Protein AF-A0AAF0L5S8-F1 (afdb_monomer)

Mean predicted aligned error: 4.43 Å

Radius of gyration: 15.48 Å; Cα contacts (8 Å, |Δi|>4): 388; chains: 1; bounding box: 38×41×36 Å

Foldseek 3Di:
DDQAAEEEEQAEQAAPLQSLLLLLLLQVLQQVVDPAWTEAEAEQAPPQNQQAHQVGPDIPGYDDSYYYYRNGHPLPPPFLVQLVDVLYAGEYRFAQAPVRLVSVVVSLVVSCVPNNPCSLLRAAYEHEHADPRHDPPVVQVVSCVVRPVLRYAYQDHDVLSNDGGYRNVVRGDPSNVVSSVSVSCSSVVSNVVSSVD

Secondary structure (DSSP, 8-state):
-PPPPEEEEEEESSTTS-HHHHHHHHHHHHHHH-SS-EEEEEE-SSS-HHHH-TT-S--S-EEEEEEEEE--S-IIIIIHHHTTSTT-EEEEEEESSHHHHHHHHHHHHHHHHHH-THHHHTEEEEEE-TTS----HHHHHHHHHHS-GGGEEEE---HHHHSSSS--GGG--HHHHHHHHHHHHHHHHHHHHHTT-

pLDDT: mean 89.4, std 8.2, range [46.66, 97.62]

Structure (mmCIF, N/CA/C/O backbone):
data_AF-A0AAF0L5S8-F1
#
_entry.id   AF-A0AAF0L5S8-F1
#
loop_
_atom_site.group_PDB
_atom_site.id
_atom_site.type_symbol
_atom_site.label_atom_id
_atom_site.label_alt_id
_atom_site.label_comp_id
_atom_site.label_asym_id
_atom_site.label_entity_id
_atom_site.label_seq_id
_atom_site.pdbx_PDB_ins_code
_atom_site.Cartn_x
_atom_site.Cartn_y
_atom_site.Cartn_z
_atom_site.occupancy
_atom_site.B_iso_or_equiv
_atom_site.auth_seq_id
_atom_site.auth_comp_id
_atom_site.auth_asym_id
_atom_site.auth_atom_id
_atom_site.pdbx_PDB_model_num
ATOM 1 N N . MET A 1 1 ? -18.507 -5.738 22.988 1.00 46.66 1 MET A N 1
ATOM 2 C CA . MET A 1 1 ? -17.992 -4.486 22.392 1.00 46.66 1 MET A CA 1
ATOM 3 C C . MET A 1 1 ? -17.933 -4.708 20.892 1.00 46.66 1 MET A C 1
ATOM 5 O O . MET A 1 1 ? -17.349 -5.704 20.491 1.00 46.66 1 MET A O 1
ATOM 9 N N . SER A 1 2 ? -18.605 -3.881 20.090 1.00 56.56 2 SER A N 1
ATOM 10 C CA . SER A 1 2 ? -18.536 -3.994 18.626 1.00 56.56 2 SER A CA 1
ATOM 11 C C . SER A 1 2 ? -17.149 -3.543 18.180 1.00 56.56 2 SER A C 1
ATOM 13 O O . SER A 1 2 ? -16.751 -2.428 18.504 1.00 56.56 2 SER A O 1
ATOM 15 N N . VAL A 1 3 ? -16.402 -4.406 17.495 1.00 70.19 3 VAL A N 1
ATOM 16 C CA . VAL A 1 3 ? -15.124 -4.022 16.883 1.00 70.19 3 VAL A CA 1
ATOM 17 C C . VAL A 1 3 ? -15.448 -3.108 15.705 1.00 70.19 3 VAL A C 1
ATOM 19 O O . VAL A 1 3 ? -16.243 -3.488 14.848 1.00 70.19 3 VAL A O 1
ATOM 22 N N . THR A 1 4 ? -14.883 -1.902 15.673 1.00 80.69 4 THR A N 1
ATOM 23 C CA . THR A 1 4 ? -15.018 -1.006 14.517 1.00 80.69 4 THR A CA 1
ATOM 24 C C . THR A 1 4 ? -14.277 -1.631 13.334 1.00 80.69 4 THR A C 1
ATOM 26 O O . THR A 1 4 ? -13.072 -1.870 13.456 1.00 80.69 4 THR A O 1
ATOM 29 N N . PRO A 1 5 ? -14.950 -1.918 12.205 1.00 91.19 5 PRO A N 1
ATOM 30 C CA . PRO A 1 5 ? -14.273 -2.422 11.019 1.00 91.19 5 PRO A CA 1
ATOM 31 C C . PRO A 1 5 ? -13.248 -1.406 10.510 1.00 91.19 5 PRO A C 1
ATOM 33 O O . PRO A 1 5 ? -13.527 -0.208 10.475 1.00 91.19 5 PRO A O 1
ATOM 36 N N . VAL A 1 6 ? -12.075 -1.887 10.103 1.00 95.44 6 VAL A N 1
ATOM 37 C CA . VAL A 1 6 ? -10.995 -1.059 9.554 1.00 95.44 6 VAL A CA 1
ATOM 38 C C . VAL A 1 6 ? -10.825 -1.375 8.077 1.00 95.44 6 VAL A C 1
ATOM 40 O O . VAL A 1 6 ? -10.570 -2.524 7.705 1.00 95.44 6 VAL A O 1
ATOM 43 N N . ARG A 1 7 ? -10.908 -0.350 7.227 1.00 96.25 7 ARG A N 1
ATOM 44 C CA . ARG A 1 7 ? -10.529 -0.463 5.817 1.00 96.25 7 ARG A CA 1
ATOM 45 C C . ARG A 1 7 ? -9.112 0.053 5.630 1.00 96.25 7 ARG A C 1
ATOM 47 O O . ARG A 1 7 ? -8.752 1.121 6.122 1.00 96.25 7 ARG A O 1
ATOM 54 N N . ILE A 1 8 ? -8.321 -0.692 4.872 1.00 97.62 8 ILE A N 1
ATOM 55 C CA . ILE A 1 8 ? -7.005 -0.277 4.406 1.00 97.62 8 ILE A CA 1
ATOM 56 C C . ILE A 1 8 ? -7.087 -0.119 2.895 1.00 97.62 8 ILE A C 1
ATOM 58 O O . ILE A 1 8 ? -7.205 -1.097 2.157 1.00 97.62 8 ILE A O 1
ATOM 62 N N . VAL A 1 9 ? -7.057 1.128 2.438 1.00 97.25 9 VAL A N 1
ATOM 63 C CA . VAL A 1 9 ? -7.137 1.456 1.014 1.00 97.25 9 VAL A CA 1
ATOM 64 C C . VAL A 1 9 ? -5.730 1.562 0.448 1.00 97.25 9 VAL A C 1
ATOM 66 O O . VAL A 1 9 ? -4.927 2.356 0.925 1.00 97.25 9 VAL A O 1
ATOM 69 N N . VAL A 1 10 ? -5.427 0.766 -0.572 1.00 97.56 10 VAL A N 1
ATOM 70 C CA . VAL A 1 10 ? -4.155 0.781 -1.296 1.00 97.56 10 VAL A CA 1
ATOM 71 C C . VAL A 1 10 ? -4.374 1.492 -2.621 1.00 97.56 10 VAL A C 1
ATOM 73 O O . VAL A 1 10 ? -5.131 1.021 -3.468 1.00 97.56 10 VAL A O 1
ATOM 76 N N . ALA A 1 11 ? -3.727 2.641 -2.796 1.00 96.88 11 ALA A N 1
ATOM 77 C CA . ALA A 1 11 ? -3.969 3.523 -3.927 1.00 96.88 11 ALA A CA 1
ATOM 78 C C . ALA A 1 11 ? -2.659 4.029 -4.535 1.00 96.88 11 ALA A C 1
ATOM 80 O O . ALA A 1 11 ? -1.799 4.580 -3.853 1.00 96.88 11 ALA A O 1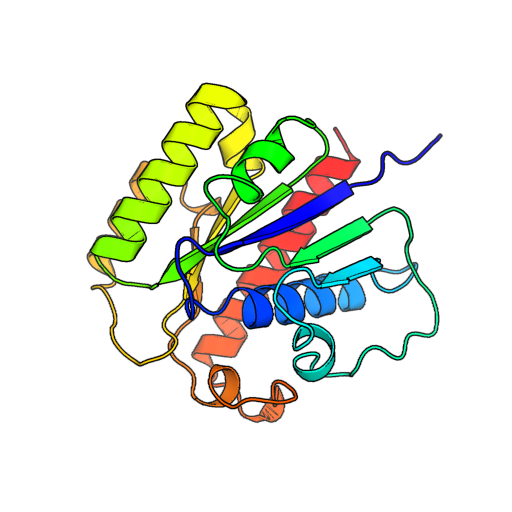
ATOM 81 N N . GLY A 1 12 ? -2.519 3.865 -5.843 1.00 95.50 12 GLY A N 1
ATOM 82 C CA . GLY A 1 12 ? -1.390 4.343 -6.625 1.00 95.50 12 GLY A CA 1
ATOM 83 C C . GLY A 1 12 ? -1.527 5.810 -7.019 1.00 95.50 12 GLY A C 1
ATOM 84 O O . GLY A 1 12 ? -2.633 6.282 -7.299 1.00 95.50 12 GLY A O 1
ATOM 85 N N . THR A 1 13 ? -0.404 6.523 -7.100 1.00 95.44 13 THR A N 1
ATOM 86 C CA . THR A 1 13 ? -0.354 7.883 -7.667 1.00 95.44 13 THR A CA 1
ATOM 87 C C . THR A 1 13 ? -0.498 7.894 -9.190 1.00 95.44 13 THR A C 1
ATOM 89 O O . THR A 1 13 ? -0.923 8.899 -9.752 1.00 95.44 13 THR A O 1
ATOM 92 N N . ALA A 1 14 ? -0.187 6.776 -9.855 1.00 91.69 14 ALA A N 1
ATOM 93 C CA . ALA A 1 14 ? -0.302 6.596 -11.300 1.00 91.69 14 ALA A CA 1
ATOM 94 C C . ALA A 1 14 ? -0.537 5.118 -11.672 1.00 91.69 14 ALA A C 1
ATOM 96 O O . ALA A 1 14 ? -0.472 4.225 -10.825 1.00 91.69 14 ALA A O 1
ATOM 97 N N . GLY A 1 15 ? -0.810 4.848 -12.953 1.00 90.12 15 GLY A N 1
ATOM 98 C CA . GLY A 1 15 ? -0.891 3.486 -13.489 1.00 90.12 15 GLY A CA 1
ATOM 99 C C . GLY A 1 15 ? 0.469 2.781 -13.480 1.00 90.12 15 GLY A C 1
ATOM 100 O O . GLY A 1 15 ? 1.504 3.415 -13.667 1.00 90.12 15 GLY A O 1
ATOM 101 N N . GLY A 1 16 ? 0.483 1.465 -13.247 1.00 88.81 16 GLY A N 1
ATOM 102 C CA . GLY A 1 16 ? 1.709 0.654 -13.312 1.00 88.81 16 GLY A CA 1
ATOM 103 C C . GLY A 1 16 ? 2.701 0.845 -12.155 1.00 88.81 16 GLY A C 1
ATOM 104 O O . GLY A 1 16 ? 3.777 0.255 -12.169 1.00 88.81 16 GLY A O 1
ATOM 105 N N . VAL A 1 17 ? 2.347 1.612 -11.118 1.00 91.19 17 VAL A N 1
ATOM 106 C CA . VAL A 1 17 ? 3.214 1.865 -9.943 1.00 91.19 17 VAL A CA 1
ATOM 107 C C . VAL A 1 17 ? 3.304 0.675 -8.981 1.00 91.19 17 VAL A C 1
ATOM 109 O O . VAL A 1 17 ? 4.083 0.697 -8.031 1.00 91.19 17 VAL A O 1
ATOM 112 N N . GLY A 1 18 ? 2.537 -0.388 -9.236 1.00 92.19 18 GLY A N 1
ATOM 113 C CA . GLY A 1 18 ? 2.548 -1.626 -8.457 1.00 92.19 18 GLY A CA 1
ATOM 114 C C . GLY A 1 18 ? 1.535 -1.678 -7.314 1.00 92.19 18 GLY A C 1
ATOM 115 O O . GLY A 1 18 ? 1.756 -2.438 -6.375 1.00 92.19 18 GLY A O 1
ATOM 116 N N . THR A 1 19 ? 0.436 -0.919 -7.388 1.00 94.50 19 THR A N 1
ATOM 117 C CA . THR A 1 19 ? -0.642 -0.909 -6.379 1.00 94.50 19 THR A CA 1
ATOM 118 C C . THR A 1 19 ? -1.120 -2.317 -6.026 1.00 94.50 19 THR A C 1
ATOM 120 O O . THR A 1 19 ? -1.056 -2.704 -4.864 1.00 94.50 19 THR A O 1
ATOM 123 N N . THR A 1 20 ? -1.460 -3.125 -7.030 1.00 94.38 20 THR A N 1
ATOM 124 C CA . THR A 1 20 ? -1.915 -4.514 -6.861 1.00 94.38 20 THR A CA 1
ATOM 125 C C . THR A 1 20 ? -0.864 -5.408 -6.208 1.00 94.38 20 THR A C 1
ATOM 127 O O . THR A 1 20 ? -1.178 -6.234 -5.355 1.00 94.38 20 THR A O 1
ATOM 130 N N . THR A 1 21 ? 0.417 -5.214 -6.539 1.00 94.44 21 THR A N 1
ATOM 131 C CA . THR A 1 21 ? 1.515 -5.936 -5.879 1.00 94.44 21 THR A CA 1
ATOM 132 C C . THR A 1 21 ? 1.601 -5.564 -4.400 1.00 94.44 21 THR A C 1
ATOM 134 O O . THR A 1 21 ? 1.722 -6.451 -3.560 1.00 94.44 21 THR A O 1
ATOM 137 N N . VAL A 1 22 ? 1.506 -4.277 -4.061 1.00 95.62 22 VAL A N 1
ATOM 138 C CA . VAL A 1 22 ? 1.515 -3.823 -2.661 1.00 95.62 22 VAL A CA 1
ATOM 139 C C . VAL A 1 22 ? 0.272 -4.310 -1.911 1.00 95.62 22 VAL A C 1
ATOM 141 O O . VAL A 1 22 ? 0.400 -4.744 -0.770 1.00 95.62 22 VAL A O 1
ATOM 144 N N . ALA A 1 23 ? -0.903 -4.315 -2.543 1.00 96.69 23 ALA A N 1
ATOM 145 C CA . ALA A 1 23 ? -2.136 -4.835 -1.954 1.00 96.69 23 ALA A CA 1
ATOM 146 C C . ALA A 1 23 ? -2.048 -6.340 -1.655 1.00 96.69 23 ALA A C 1
ATOM 148 O O . ALA A 1 23 ? -2.398 -6.764 -0.555 1.00 96.69 23 ALA A O 1
ATOM 149 N N . ALA A 1 24 ? -1.493 -7.136 -2.575 1.00 95.81 24 ALA A N 1
ATOM 150 C CA . ALA A 1 24 ? -1.245 -8.560 -2.352 1.00 95.81 24 ALA A CA 1
ATOM 151 C C . ALA A 1 24 ? -0.253 -8.807 -1.200 1.00 95.81 24 ALA A C 1
ATOM 153 O O . ALA A 1 24 ? -0.469 -9.680 -0.359 1.00 95.81 24 ALA A O 1
ATOM 154 N N . LEU A 1 25 ? 0.823 -8.017 -1.124 1.00 95.69 25 LEU A N 1
ATOM 155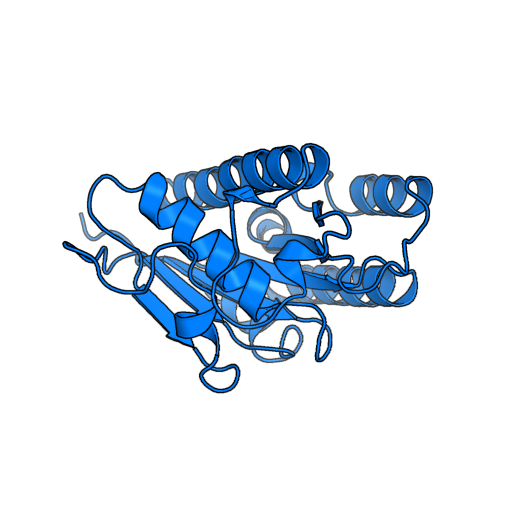 C CA . LEU A 1 25 ? 1.794 -8.097 -0.028 1.00 95.69 25 LEU A CA 1
ATOM 156 C C . LEU A 1 25 ? 1.168 -7.709 1.319 1.00 95.69 25 LEU A C 1
ATOM 158 O O . LEU A 1 25 ? 1.441 -8.363 2.324 1.00 95.69 25 LEU A O 1
ATOM 162 N N . LEU A 1 26 ? 0.315 -6.680 1.334 1.00 97.06 26 LEU A N 1
ATOM 163 C CA . LEU A 1 26 ? -0.411 -6.234 2.524 1.00 97.06 26 LEU A CA 1
ATOM 164 C C . LEU A 1 26 ? -1.375 -7.311 3.016 1.00 97.06 26 LEU A C 1
ATOM 166 O O . LEU A 1 26 ? -1.362 -7.642 4.198 1.00 97.06 26 LEU A O 1
ATOM 170 N N . PHE A 1 27 ? -2.176 -7.879 2.114 1.00 96.38 27 PHE A N 1
ATOM 171 C CA . PHE A 1 27 ? -3.088 -8.973 2.434 1.00 96.38 27 PHE A CA 1
ATOM 172 C C . PHE A 1 27 ? -2.349 -10.123 3.123 1.00 96.38 27 PHE A C 1
ATOM 174 O O . PHE A 1 27 ? -2.757 -10.576 4.189 1.00 96.38 27 PHE A O 1
ATOM 181 N N . GLU A 1 28 ? -1.215 -10.548 2.568 1.00 95.31 28 GLU A N 1
ATOM 182 C CA . GLU A 1 28 ? -0.419 -11.630 3.144 1.00 95.31 28 GLU A CA 1
ATOM 183 C C . GLU A 1 28 ? 0.226 -11.268 4.485 1.00 95.31 28 GLU A C 1
ATOM 185 O O . GLU A 1 28 ? 0.337 -12.125 5.362 1.00 95.31 28 GLU A O 1
ATOM 190 N N . ALA A 1 29 ? 0.656 -10.017 4.668 1.00 95.56 29 ALA A N 1
ATOM 191 C CA . ALA A 1 29 ? 1.178 -9.540 5.946 1.00 95.56 29 ALA A CA 1
ATOM 192 C C . ALA A 1 29 ? 0.115 -9.637 7.050 1.00 95.56 29 ALA A C 1
ATOM 194 O O . ALA A 1 29 ? 0.371 -10.188 8.121 1.00 95.56 29 ALA A O 1
ATOM 195 N N . LEU A 1 30 ? -1.097 -9.162 6.757 1.00 95.88 30 LEU A N 1
ATOM 196 C CA . LEU A 1 30 ? -2.230 -9.190 7.679 1.00 95.88 30 LEU A CA 1
ATOM 197 C C . LEU A 1 30 ? -2.716 -10.618 7.936 1.00 95.88 30 LEU A C 1
ATOM 199 O O . LEU A 1 30 ? -2.912 -10.991 9.089 1.00 95.88 30 LEU A O 1
ATOM 203 N N . ARG A 1 31 ? -2.822 -11.444 6.886 1.00 94.75 31 ARG A N 1
ATOM 204 C CA . ARG A 1 31 ? -3.168 -12.869 6.987 1.00 94.75 31 ARG A CA 1
ATOM 205 C C . ARG A 1 31 ? -2.210 -13.617 7.913 1.00 94.75 31 ARG A C 1
ATOM 207 O O . ARG A 1 31 ? -2.664 -14.407 8.730 1.00 94.75 31 ARG A O 1
ATOM 214 N N . ARG A 1 32 ? -0.896 -13.379 7.804 1.00 93.81 32 ARG A N 1
ATOM 215 C CA . ARG A 1 32 ? 0.106 -14.009 8.686 1.00 93.81 32 ARG A CA 1
ATOM 216 C C . ARG A 1 32 ? 0.030 -13.519 10.131 1.00 93.81 32 ARG A C 1
ATOM 218 O O . ARG A 1 32 ? 0.391 -14.267 11.033 1.00 93.81 32 ARG A O 1
ATOM 225 N N . ALA A 1 33 ? -0.353 -12.262 10.340 1.00 93.75 33 ALA A N 1
ATOM 226 C CA . ALA A 1 33 ? -0.408 -11.649 11.664 1.00 93.75 33 ALA A CA 1
ATOM 227 C C . ALA A 1 33 ? -1.726 -11.922 12.408 1.00 93.75 33 ALA A C 1
ATOM 229 O O . ALA A 1 33 ? -1.763 -11.810 13.634 1.00 93.75 33 ALA A O 1
ATOM 230 N N . SER A 1 34 ? -2.803 -12.247 11.689 1.00 92.06 34 SER A N 1
ATOM 231 C CA . SER A 1 34 ? -4.109 -12.514 12.285 1.00 92.06 34 SER A CA 1
ATOM 232 C C . SER A 1 34 ? -4.161 -13.885 12.957 1.00 92.06 34 SER A C 1
ATOM 234 O O . SER A 1 34 ? -3.634 -14.876 12.457 1.00 92.06 34 SER A O 1
ATOM 236 N N . VAL A 1 35 ? -4.855 -13.936 14.094 1.00 89.94 35 VAL A N 1
ATOM 237 C CA . VAL A 1 35 ? -5.222 -15.180 14.792 1.00 89.94 35 VAL A CA 1
ATOM 238 C C . VAL A 1 35 ? -6.650 -15.630 14.466 1.00 89.94 35 VAL A C 1
ATOM 240 O O . VAL A 1 35 ? -7.062 -16.700 14.903 1.00 89.94 35 VAL A O 1
ATOM 243 N N . VAL A 1 36 ? -7.413 -14.807 13.734 1.00 91.38 36 VAL A N 1
ATOM 244 C CA . VAL A 1 36 ? -8.830 -15.040 13.411 1.00 91.38 36 VAL A CA 1
ATOM 245 C C . VAL A 1 36 ? -8.979 -15.599 11.999 1.00 91.38 36 VAL A C 1
ATOM 247 O O . VAL A 1 36 ? -9.675 -16.590 11.797 1.00 91.38 36 VAL A O 1
ATOM 250 N N . GLY A 1 37 ? -8.324 -14.980 11.018 1.00 92.44 37 GLY A N 1
ATOM 251 C CA . GLY A 1 37 ? -8.476 -15.333 9.611 1.00 92.44 37 GLY A CA 1
ATOM 252 C C . GLY A 1 37 ? -7.830 -14.308 8.686 1.00 92.44 37 GLY A C 1
ATOM 253 O O . GLY A 1 37 ? -7.230 -13.335 9.133 1.00 92.44 37 GLY A O 1
ATOM 254 N N . ALA A 1 38 ? -7.936 -14.519 7.377 1.00 94.50 38 ALA A N 1
ATOM 255 C CA . ALA A 1 38 ? -7.460 -13.534 6.409 1.00 94.50 38 ALA A CA 1
ATOM 256 C C . ALA A 1 38 ? -8.398 -12.313 6.359 1.00 94.50 38 ALA A C 1
ATOM 258 O O . ALA A 1 38 ? -9.608 -12.491 6.515 1.00 94.50 38 ALA A O 1
ATOM 259 N N . PRO A 1 39 ? -7.890 -11.091 6.112 1.00 95.50 39 PRO A N 1
ATOM 260 C CA . PRO A 1 39 ? -8.758 -9.933 5.901 1.00 95.50 39 PRO A CA 1
ATOM 261 C C . PRO A 1 39 ? -9.609 -10.116 4.637 1.00 95.50 39 PRO A C 1
ATOM 263 O O . PRO A 1 39 ? -9.232 -10.849 3.723 1.00 95.50 39 PRO A O 1
ATOM 266 N N . VAL A 1 40 ? -10.728 -9.404 4.539 1.00 95.62 40 VAL A N 1
ATOM 267 C CA . VAL A 1 40 ? -11.498 -9.337 3.290 1.00 95.62 40 VAL A CA 1
ATOM 268 C C . VAL A 1 40 ? -10.681 -8.588 2.236 1.00 95.62 40 VAL A C 1
ATOM 270 O O . VAL A 1 40 ? -10.061 -7.567 2.535 1.00 95.62 40 VAL A O 1
ATOM 273 N N . LEU A 1 41 ? -10.676 -9.076 0.997 1.00 94.38 41 LEU A N 1
ATOM 274 C CA . LEU A 1 41 ? -9.915 -8.487 -0.101 1.00 94.38 41 LEU A CA 1
ATOM 275 C C . LEU A 1 41 ? -10.860 -8.014 -1.207 1.00 94.38 41 LEU A C 1
ATOM 277 O O . LEU A 1 41 ? -11.633 -8.805 -1.740 1.00 94.38 41 LEU A O 1
ATOM 281 N N . TYR A 1 42 ? -10.780 -6.732 -1.559 1.00 94.62 42 TYR A N 1
ATOM 282 C CA . TYR A 1 42 ? -11.545 -6.136 -2.651 1.00 94.62 42 TYR A CA 1
ATOM 283 C C . TYR A 1 42 ? -10.609 -5.639 -3.753 1.00 94.62 42 TYR A C 1
ATOM 285 O O . TYR A 1 42 ? -9.767 -4.769 -3.516 1.00 94.62 42 TYR A O 1
ATOM 293 N N . ASP A 1 43 ? -10.799 -6.163 -4.961 1.00 92.50 43 ASP A N 1
ATOM 294 C CA . ASP A 1 43 ? -10.108 -5.737 -6.177 1.00 92.50 43 ASP A CA 1
ATOM 295 C C . ASP A 1 43 ? -10.997 -4.764 -6.965 1.00 92.50 43 ASP A C 1
ATOM 297 O O . ASP A 1 43 ? -12.045 -5.149 -7.484 1.00 92.50 43 ASP A O 1
ATOM 301 N N . HIS A 1 44 ? -10.579 -3.500 -7.047 1.00 89.75 44 HIS A N 1
ATOM 302 C CA . HIS A 1 44 ? -11.189 -2.483 -7.912 1.00 89.75 44 HIS A CA 1
ATOM 303 C C . HIS A 1 44 ? -10.266 -2.108 -9.084 1.00 89.75 44 HIS A C 1
ATOM 305 O O . HIS A 1 44 ? -10.554 -1.155 -9.807 1.00 89.75 44 HIS A O 1
ATOM 311 N N . SER A 1 45 ? -9.136 -2.806 -9.252 1.00 74.25 45 SER A N 1
ATOM 312 C CA . SER A 1 45 ? -8.045 -2.450 -10.166 1.00 74.25 45 SER A CA 1
ATOM 313 C C . SER A 1 45 ? -8.034 -3.245 -11.476 1.00 74.25 45 SER A C 1
ATOM 315 O O . SER A 1 45 ? -7.232 -2.939 -12.358 1.00 74.25 45 SER A O 1
ATOM 317 N N . GLY A 1 46 ? -8.966 -4.186 -11.656 1.00 72.19 46 GLY A N 1
ATOM 318 C CA . GLY A 1 46 ? -9.201 -4.869 -12.935 1.00 72.19 46 GLY A CA 1
ATOM 319 C C . GLY A 1 46 ? -9.170 -6.396 -12.877 1.00 72.19 46 GLY A C 1
ATOM 320 O O . GLY A 1 46 ? -9.300 -7.017 -13.928 1.00 72.19 46 GLY A O 1
ATOM 321 N N . GLY A 1 47 ? -9.047 -7.003 -11.688 1.00 73.94 47 GLY A N 1
ATOM 322 C CA . GLY A 1 47 ? -9.207 -8.452 -11.492 1.00 73.94 47 GLY A CA 1
ATOM 323 C C . GLY A 1 47 ? -7.909 -9.255 -11.350 1.00 73.94 47 GLY A C 1
ATOM 324 O O . GLY A 1 47 ? -7.959 -10.481 -11.251 1.00 73.94 47 GLY A O 1
ATOM 325 N N . ASP A 1 48 ? -6.746 -8.603 -11.327 1.00 80.56 48 ASP A N 1
ATOM 326 C CA . ASP A 1 48 ? -5.446 -9.280 -11.240 1.00 80.56 48 ASP A CA 1
ATOM 327 C C . ASP A 1 48 ? -4.995 -9.567 -9.798 1.00 80.56 48 ASP A C 1
ATOM 329 O O . ASP A 1 48 ? -3.993 -10.259 -9.583 1.00 80.56 48 ASP A O 1
ATOM 333 N N . LEU A 1 49 ? -5.699 -9.056 -8.783 1.00 87.00 49 LEU A N 1
ATOM 334 C CA . LEU A 1 49 ? -5.230 -9.105 -7.399 1.00 87.00 49 LEU A CA 1
ATOM 335 C C . LEU A 1 49 ? -5.109 -10.532 -6.858 1.00 87.00 49 LEU A C 1
ATOM 337 O O . LEU A 1 49 ? -4.080 -10.876 -6.272 1.00 87.00 49 LEU A O 1
ATOM 341 N N . GLY A 1 50 ? -6.105 -11.387 -7.112 1.00 86.50 50 GLY A N 1
ATOM 342 C CA . GLY A 1 50 ? -6.074 -12.795 -6.697 1.00 86.50 50 GLY A CA 1
ATOM 343 C C . GLY A 1 50 ? -4.897 -13.563 -7.309 1.00 86.50 50 GLY A C 1
ATOM 344 O O . GLY A 1 50 ? -4.253 -14.378 -6.647 1.00 86.50 50 GLY A O 1
ATOM 345 N N . LEU A 1 51 ? -4.524 -13.225 -8.550 1.00 89.31 51 LEU A N 1
ATOM 346 C CA . LEU A 1 51 ? -3.391 -13.841 -9.245 1.00 89.31 51 LEU A CA 1
ATOM 347 C C . LEU A 1 51 ? -2.047 -13.458 -8.629 1.00 89.31 51 LEU A C 1
ATOM 349 O O . LEU A 1 51 ? -1.078 -14.196 -8.801 1.00 89.31 51 LEU A O 1
ATOM 353 N N . ARG A 1 52 ? -1.969 -12.330 -7.918 1.00 93.50 52 ARG A N 1
ATOM 354 C CA . ARG A 1 52 ? -0.738 -11.838 -7.286 1.00 93.50 52 ARG A CA 1
ATOM 355 C C . ARG A 1 52 ? -0.468 -12.454 -5.919 1.00 93.50 52 ARG A C 1
ATOM 357 O O . ARG A 1 52 ? 0.684 -12.408 -5.482 1.00 93.50 52 ARG A O 1
ATOM 364 N N . LEU A 1 53 ? -1.469 -13.052 -5.271 1.00 93.00 53 LEU A N 1
ATOM 365 C CA . LEU A 1 53 ? -1.342 -13.603 -3.921 1.00 93.00 53 LEU A CA 1
ATOM 366 C C . LEU A 1 53 ? -0.291 -14.731 -3.870 1.00 93.00 53 LEU A C 1
ATOM 368 O O . LEU A 1 53 ? -0.476 -15.763 -4.524 1.00 93.00 53 LEU A O 1
ATOM 372 N N . PRO A 1 54 ? 0.804 -14.578 -3.094 1.00 89.12 54 PRO A N 1
ATOM 373 C CA . PRO A 1 54 ? 1.828 -15.608 -2.924 1.00 89.12 54 PRO A CA 1
ATOM 374 C C . PRO A 1 54 ? 1.267 -16.995 -2.601 1.00 89.12 54 PRO A C 1
ATOM 376 O O . PRO A 1 54 ? 1.733 -17.987 -3.162 1.00 89.12 54 PRO A O 1
ATOM 379 N N . ASN A 1 55 ? 0.258 -17.052 -1.725 1.00 89.25 55 ASN A N 1
ATOM 380 C CA . ASN A 1 55 ? -0.326 -18.294 -1.223 1.00 89.25 55 ASN A CA 1
ATOM 381 C C . ASN A 1 55 ? -1.746 -18.559 -1.758 1.00 89.25 55 ASN A C 1
ATOM 383 O O . ASN A 1 55 ? -2.419 -19.453 -1.253 1.00 89.25 55 ASN A O 1
ATOM 387 N N . GLY A 1 56 ? -2.197 -17.808 -2.771 1.00 88.12 56 GLY A N 1
ATOM 388 C CA . GLY A 1 56 ? -3.581 -17.854 -3.258 1.00 88.12 56 GLY A CA 1
ATOM 389 C C . GLY A 1 56 ? -4.600 -17.223 -2.299 1.00 88.12 56 GLY A C 1
ATOM 390 O O . GLY A 1 56 ? -4.255 -16.769 -1.205 1.00 88.12 56 GLY A O 1
ATOM 391 N N . ASP A 1 57 ? -5.856 -17.191 -2.740 1.00 84.31 57 ASP A N 1
ATOM 392 C CA . ASP A 1 57 ? -7.030 -16.656 -2.037 1.00 84.31 57 ASP A CA 1
ATOM 393 C C . ASP A 1 57 ? -7.788 -17.703 -1.204 1.00 84.31 57 ASP A C 1
ATOM 395 O O . ASP A 1 57 ? -8.638 -17.338 -0.394 1.00 84.31 57 ASP A O 1
ATOM 399 N N . ASP A 1 58 ? -7.434 -18.985 -1.320 1.00 87.56 58 ASP A N 1
ATOM 400 C CA . ASP A 1 58 ? -7.985 -20.044 -0.476 1.00 87.56 58 ASP A CA 1
ATOM 401 C C . ASP A 1 58 ? -7.577 -19.849 0.997 1.00 87.56 58 ASP A C 1
ATOM 403 O O . ASP A 1 58 ? -6.396 -19.917 1.381 1.00 87.56 58 ASP A O 1
ATOM 407 N N . VAL A 1 59 ? -8.579 -19.609 1.847 1.00 88.06 59 VAL A N 1
ATOM 408 C CA . VAL A 1 59 ? -8.420 -19.351 3.283 1.00 88.06 59 VAL A CA 1
ATOM 409 C C . VAL A 1 59 ? -9.416 -20.172 4.097 1.00 88.06 59 VAL A C 1
ATOM 411 O O . VAL A 1 59 ? -10.568 -20.345 3.715 1.00 88.06 59 VAL A O 1
ATOM 414 N N . SER A 1 60 ? -8.977 -20.678 5.250 1.00 89.44 60 SER A N 1
ATOM 415 C CA . SER A 1 60 ? -9.819 -21.482 6.148 1.00 89.44 60 SER A CA 1
ATOM 416 C C . SER A 1 60 ? -10.769 -20.645 7.009 1.00 89.44 60 SER A C 1
ATOM 418 O O . SER A 1 60 ? -11.707 -21.189 7.584 1.00 89.44 60 SER A O 1
ATOM 420 N N . ALA A 1 61 ? -10.500 -19.345 7.142 1.00 93.94 61 ALA A N 1
ATOM 421 C CA . ALA A 1 61 ? -11.295 -18.396 7.910 1.00 93.94 61 ALA A CA 1
ATOM 422 C C . ALA A 1 61 ? -11.076 -16.97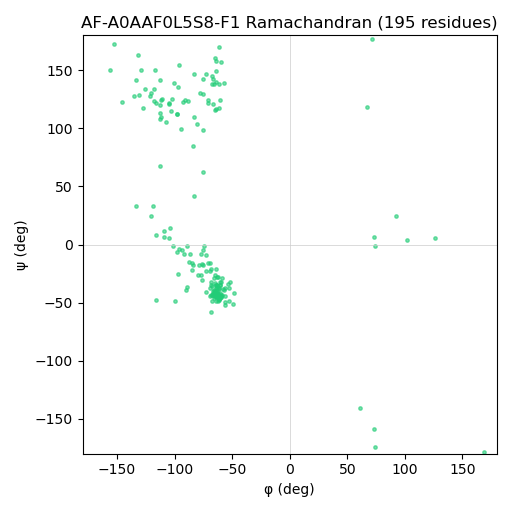0 7.388 1.00 93.94 61 ALA A C 1
ATOM 424 O O . ALA A 1 61 ? -9.985 -16.635 6.911 1.00 93.94 61 ALA A O 1
ATOM 425 N N . VAL A 1 62 ? -12.105 -16.134 7.526 1.00 94.12 62 VAL A N 1
ATOM 426 C CA . VAL A 1 62 ? -12.098 -14.718 7.142 1.00 94.12 62 VAL A CA 1
ATOM 427 C C . VAL A 1 62 ? -12.325 -13.859 8.384 1.00 94.12 62 VAL A C 1
ATOM 429 O O . VAL A 1 62 ? -13.214 -14.138 9.185 1.00 94.12 62 VAL A O 1
ATOM 432 N N . GLU A 1 63 ? -11.519 -12.812 8.534 1.00 93.38 63 GLU A N 1
ATOM 433 C CA . GLU A 1 63 ? -11.681 -11.750 9.523 1.00 93.38 63 GLU A CA 1
ATOM 434 C C . GLU A 1 63 ? -12.450 -10.584 8.880 1.00 93.38 63 GLU A C 1
ATOM 436 O O . GLU A 1 63 ? -11.886 -9.758 8.165 1.00 93.38 63 GLU A O 1
ATOM 441 N N . ASP A 1 64 ? -13.756 -10.510 9.136 1.00 91.62 64 ASP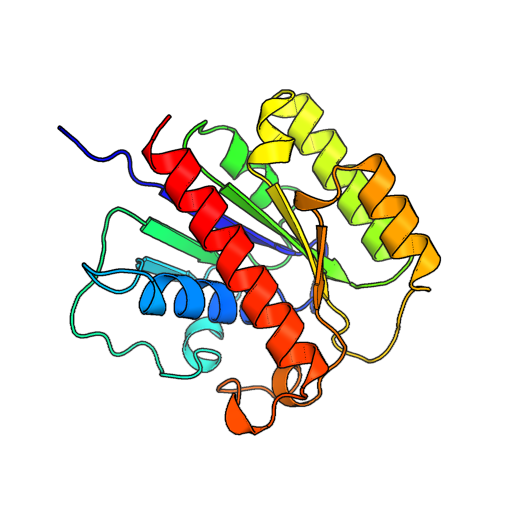 A N 1
ATOM 442 C CA . ASP A 1 64 ? -14.685 -9.539 8.533 1.00 91.62 64 ASP A CA 1
ATOM 443 C C . ASP A 1 64 ? -14.530 -8.095 9.049 1.00 91.62 64 ASP A C 1
ATOM 445 O O . ASP A 1 64 ? -15.088 -7.154 8.485 1.00 91.62 64 ASP A O 1
ATOM 449 N N . THR A 1 65 ? -13.728 -7.896 10.095 1.00 93.88 65 THR A N 1
ATOM 450 C CA . THR A 1 65 ? -13.440 -6.575 10.677 1.00 93.88 65 THR A CA 1
ATOM 451 C C . THR A 1 65 ? -12.243 -5.867 10.036 1.00 93.88 65 THR A C 1
ATOM 453 O O . THR A 1 65 ? -11.923 -4.743 10.430 1.00 93.88 65 THR A O 1
ATOM 456 N N . VAL A 1 66 ? -11.567 -6.491 9.066 1.00 96.12 66 VAL A N 1
ATOM 457 C CA . VAL A 1 66 ? -10.470 -5.876 8.302 1.00 96.12 66 VAL A CA 1
ATOM 458 C C . VAL A 1 66 ? -10.708 -6.091 6.821 1.00 96.12 66 VAL A C 1
ATOM 460 O O . VAL A 1 66 ? -10.885 -7.222 6.378 1.00 96.12 66 VAL A O 1
ATOM 463 N N . ALA A 1 67 ? -10.648 -5.013 6.046 1.00 96.62 67 ALA A N 1
ATOM 464 C CA . ALA A 1 67 ? -10.743 -5.079 4.595 1.00 96.62 67 ALA A CA 1
ATOM 465 C C . ALA A 1 67 ? -9.555 -4.382 3.929 1.00 96.62 67 ALA A C 1
ATOM 467 O O . ALA A 1 67 ? -9.215 -3.254 4.281 1.00 96.62 67 ALA A O 1
ATOM 468 N N . VAL A 1 68 ? -8.954 -5.027 2.933 1.00 97.06 68 VAL A N 1
ATOM 469 C CA . VAL A 1 68 ? -7.959 -4.432 2.036 1.00 97.06 68 VAL A CA 1
ATOM 470 C C . VAL A 1 68 ? -8.637 -4.111 0.711 1.00 97.06 68 VAL A C 1
ATOM 472 O O . VAL A 1 68 ? -9.223 -4.988 0.081 1.00 97.06 68 VAL A O 1
ATOM 475 N N . HIS A 1 69 ? -8.549 -2.856 0.281 1.00 96.81 69 HIS A N 1
ATOM 476 C CA . HIS A 1 69 ? -9.089 -2.393 -0.995 1.00 96.81 69 HIS A CA 1
ATOM 477 C C . HIS A 1 69 ? -7.941 -2.009 -1.926 1.00 96.81 69 HIS A C 1
ATOM 479 O O . HIS A 1 69 ? -7.260 -1.019 -1.670 1.00 96.81 69 HIS A O 1
ATOM 485 N N . ASP A 1 70 ? -7.742 -2.746 -3.016 1.00 95.81 70 ASP A N 1
ATOM 486 C CA . ASP A 1 70 ? -6.903 -2.283 -4.124 1.00 95.81 70 ASP A CA 1
ATOM 487 C C . ASP A 1 70 ? -7.738 -1.376 -5.027 1.00 95.81 70 ASP A C 1
ATOM 489 O O . ASP A 1 70 ? -8.641 -1.849 -5.712 1.00 95.81 70 ASP A O 1
ATOM 493 N N . VAL A 1 71 ? -7.452 -0.073 -5.018 1.00 94.44 71 VAL A N 1
ATOM 494 C CA . VAL A 1 71 ? -8.171 0.910 -5.844 1.00 94.44 71 VAL A CA 1
ATOM 495 C C . VAL A 1 71 ? -7.372 1.366 -7.062 1.00 94.44 71 VAL A C 1
ATOM 497 O O . VAL A 1 71 ? -7.708 2.379 -7.669 1.00 94.44 71 VAL A O 1
ATOM 500 N N . GLY A 1 72 ? -6.295 0.669 -7.435 1.00 92.56 72 GLY A N 1
ATOM 501 C CA . GLY A 1 72 ? -5.520 1.014 -8.627 1.00 92.56 72 GLY A CA 1
ATOM 502 C C . GLY A 1 72 ? -4.918 2.425 -8.561 1.00 92.56 72 GLY A C 1
ATOM 503 O O . GLY A 1 72 ? -4.432 2.856 -7.519 1.00 92.56 72 GLY A O 1
ATOM 504 N N . ALA A 1 73 ? -4.912 3.162 -9.673 1.00 92.31 73 ALA A N 1
ATOM 505 C CA . ALA A 1 73 ? -4.257 4.473 -9.814 1.00 92.31 73 ALA A CA 1
ATOM 506 C C . ALA A 1 73 ? -5.108 5.658 -9.303 1.00 92.31 73 ALA A C 1
ATOM 508 O O . ALA A 1 73 ? -5.215 6.698 -9.960 1.00 92.31 73 ALA A O 1
ATOM 509 N N . HIS A 1 74 ? -5.774 5.492 -8.159 1.00 92.19 74 HIS A N 1
ATOM 510 C CA . HIS A 1 74 ? -6.795 6.427 -7.678 1.00 92.19 74 HIS A CA 1
ATOM 511 C C . HIS A 1 74 ? -6.470 7.076 -6.327 1.00 92.19 74 HIS A C 1
ATOM 513 O O . HIS A 1 74 ? -7.390 7.416 -5.585 1.00 92.19 74 HIS A O 1
ATOM 519 N N . ALA A 1 75 ? -5.194 7.330 -6.006 1.00 89.75 75 ALA A N 1
ATOM 520 C CA . ALA A 1 75 ? -4.815 8.000 -4.751 1.00 89.75 75 ALA A CA 1
ATOM 521 C C . ALA A 1 75 ? -5.557 9.335 -4.520 1.00 89.75 75 ALA A C 1
ATOM 523 O O . ALA A 1 75 ? -5.988 9.616 -3.405 1.00 89.75 75 ALA A O 1
ATOM 524 N N . TRP A 1 76 ? -5.790 10.105 -5.587 1.00 86.88 76 TRP A N 1
ATOM 525 C CA . TRP A 1 76 ? -6.419 11.431 -5.539 1.00 86.88 76 TRP A CA 1
ATOM 526 C C . TRP A 1 76 ? -7.938 11.454 -5.354 1.00 86.88 76 TRP A C 1
ATOM 528 O O . TRP A 1 76 ? -8.465 12.454 -4.876 1.00 86.88 76 TRP A O 1
ATOM 538 N N . ARG A 1 77 ? -8.642 10.396 -5.768 1.00 75.81 77 ARG A N 1
ATOM 539 C CA . ARG A 1 77 ? -10.111 10.324 -5.707 1.00 75.81 77 ARG A CA 1
ATOM 540 C C . ARG A 1 77 ? -10.582 9.217 -4.768 1.00 75.81 77 ARG A C 1
ATOM 542 O O . ARG A 1 77 ? -11.367 9.493 -3.891 1.00 75.81 77 ARG A O 1
ATOM 549 N N . GLY A 1 78 ? -10.040 8.004 -4.857 1.00 72.88 78 GLY A N 1
ATOM 550 C CA . GLY A 1 78 ? -10.403 6.906 -3.948 1.00 72.88 78 GLY A CA 1
ATOM 551 C C . GLY A 1 78 ? -9.557 6.835 -2.672 1.00 72.88 78 GLY A C 1
ATOM 552 O O . GLY A 1 78 ? -10.070 6.519 -1.604 1.00 72.88 78 GLY A O 1
ATOM 553 N N . GLY A 1 79 ? -8.258 7.141 -2.765 1.00 82.69 79 GLY A N 1
ATOM 554 C CA . GLY A 1 79 ? -7.322 6.995 -1.644 1.00 82.69 79 GLY A CA 1
ATOM 555 C C . GLY A 1 79 ? -7.577 7.987 -0.508 1.00 82.69 79 GLY A C 1
ATOM 556 O O . GLY A 1 79 ? -7.843 7.586 0.621 1.00 82.69 79 GLY A O 1
ATOM 557 N N . ILE A 1 80 ? -7.530 9.289 -0.801 1.00 88.75 80 ILE A N 1
ATOM 558 C CA . ILE A 1 80 ? -7.712 10.340 0.217 1.00 88.75 80 ILE A CA 1
ATOM 559 C C . ILE A 1 80 ? -9.115 10.291 0.844 1.00 88.75 80 ILE A C 1
ATOM 561 O O . ILE A 1 80 ? -9.261 10.549 2.037 1.00 88.75 80 ILE A O 1
ATOM 565 N N . GLU A 1 81 ? -10.146 9.931 0.075 1.00 89.56 81 GLU A N 1
ATOM 566 C CA . GLU A 1 81 ? -11.522 9.820 0.580 1.00 89.56 81 GLU A CA 1
ATOM 567 C C . GLU A 1 81 ? -11.673 8.752 1.670 1.00 89.56 81 GLU A C 1
ATOM 569 O O . GLU A 1 81 ? -12.500 8.915 2.567 1.00 89.56 81 GLU A O 1
ATOM 574 N N . ALA A 1 82 ? -10.829 7.714 1.666 1.00 88.00 82 ALA A N 1
ATOM 575 C CA . ALA A 1 82 ? -10.794 6.718 2.735 1.00 88.00 82 ALA A CA 1
ATOM 576 C C . ALA A 1 82 ? -10.566 7.362 4.111 1.00 88.00 82 ALA A C 1
ATOM 578 O O . ALA A 1 82 ? -11.203 6.989 5.093 1.00 88.00 82 ALA A O 1
ATOM 579 N N . LEU A 1 83 ? -9.724 8.398 4.172 1.00 91.06 83 LEU A N 1
ATOM 580 C CA . LEU A 1 83 ? -9.344 9.071 5.415 1.00 91.06 83 LEU A CA 1
ATOM 581 C C . LEU A 1 83 ? -10.443 9.971 5.998 1.00 91.06 83 LEU A C 1
ATOM 583 O O . LEU A 1 83 ? -10.216 10.576 7.052 1.00 91.06 83 LEU A O 1
ATOM 587 N N . ALA A 1 84 ? -11.604 10.083 5.340 1.00 89.88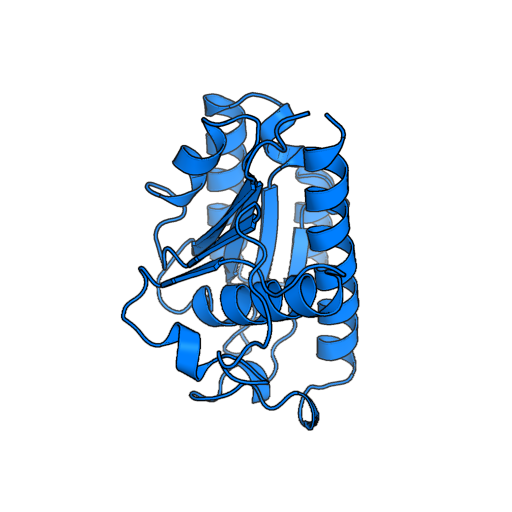 84 ALA A N 1
ATOM 588 C CA . ALA A 1 84 ? -12.791 10.722 5.909 1.00 89.88 84 ALA A CA 1
ATOM 589 C C . ALA A 1 84 ? -13.332 9.935 7.115 1.00 89.88 84 ALA A C 1
ATOM 591 O O . ALA A 1 84 ? -13.816 10.531 8.075 1.00 89.88 84 ALA A O 1
ATOM 592 N N . SER A 1 85 ? -13.201 8.605 7.093 1.00 90.88 85 SER A N 1
ATOM 593 C CA . SER A 1 85 ? -13.404 7.780 8.282 1.00 90.88 85 SER A CA 1
ATOM 594 C C . SER A 1 85 ? -12.165 7.875 9.174 1.00 90.88 85 SER A C 1
ATOM 596 O O . SER A 1 85 ? -11.052 7.669 8.680 1.00 90.88 85 SER A O 1
ATOM 598 N N . PRO A 1 86 ? -12.303 8.145 10.484 1.00 89.06 86 PRO A N 1
ATOM 599 C CA . PRO A 1 86 ? -11.169 8.147 11.406 1.00 89.06 86 PRO A CA 1
ATOM 600 C C . PRO A 1 86 ? -10.620 6.737 11.675 1.00 89.06 86 PRO A C 1
ATOM 602 O O . PRO A 1 86 ? -9.505 6.625 12.175 1.00 89.06 86 PRO A O 1
ATOM 605 N N . ALA A 1 87 ? -11.385 5.689 11.339 1.00 91.25 87 ALA A N 1
ATOM 606 C CA . ALA A 1 87 ? -11.010 4.289 11.526 1.00 91.25 87 ALA A CA 1
ATOM 607 C C . ALA A 1 87 ? -10.164 3.715 10.381 1.00 91.25 87 ALA A C 1
ATOM 609 O O . ALA A 1 87 ? -9.558 2.662 10.543 1.00 91.25 87 ALA A O 1
ATOM 610 N N . ASP A 1 88 ? -10.125 4.385 9.229 1.00 94.44 88 ASP A N 1
ATOM 611 C CA . ASP A 1 88 ? -9.519 3.827 8.024 1.00 94.44 88 ASP A CA 1
ATOM 612 C C . ASP A 1 88 ? -8.074 4.286 7.828 1.00 94.44 88 ASP A C 1
ATOM 614 O O . ASP A 1 88 ? -7.656 5.360 8.284 1.00 94.44 88 ASP A O 1
ATOM 618 N N . LEU A 1 89 ? -7.327 3.445 7.116 1.00 95.81 89 LEU A N 1
ATOM 619 C CA . LEU A 1 89 ? -5.915 3.613 6.803 1.00 95.81 89 LEU A CA 1
ATOM 620 C C . LEU A 1 89 ? -5.714 3.738 5.289 1.00 95.81 89 LEU A C 1
ATOM 622 O O . LEU A 1 89 ? -6.444 3.144 4.491 1.00 95.81 89 LEU A O 1
ATOM 626 N N . LEU A 1 90 ? -4.674 4.470 4.895 1.00 96.12 90 LEU A N 1
ATOM 627 C CA . LEU A 1 90 ? -4.284 4.671 3.503 1.00 96.12 90 LEU A CA 1
ATOM 628 C C . LEU A 1 90 ? -2.860 4.161 3.265 1.00 96.12 90 LEU A C 1
ATOM 630 O O . LEU A 1 90 ? -1.926 4.522 3.976 1.00 96.12 90 LEU A O 1
ATOM 634 N N . VAL A 1 91 ? -2.674 3.361 2.220 1.00 97.56 91 VAL A N 1
ATOM 635 C CA . VAL A 1 91 ? -1.365 3.004 1.674 1.00 97.56 91 VAL A CA 1
ATOM 636 C C . VAL A 1 91 ? -1.234 3.643 0.295 1.00 97.56 91 VAL A C 1
ATOM 638 O O . VAL A 1 91 ? -1.903 3.238 -0.654 1.00 97.56 91 VAL A O 1
ATOM 641 N N . VAL A 1 92 ? -0.374 4.652 0.176 1.00 96.94 92 VAL A N 1
ATOM 642 C CA . VAL A 1 92 ? -0.097 5.341 -1.089 1.00 96.94 92 VAL A CA 1
ATOM 643 C C . VAL A 1 92 ? 1.063 4.650 -1.783 1.00 96.94 92 VAL A C 1
ATOM 645 O O . VAL A 1 92 ? 2.145 4.554 -1.214 1.00 96.94 92 VAL A O 1
ATOM 648 N N . VAL A 1 93 ? 0.877 4.206 -3.020 1.00 96.31 93 VAL A N 1
ATOM 649 C CA . VAL A 1 93 ? 1.944 3.597 -3.820 1.00 96.31 93 VAL A CA 1
ATOM 650 C C . VAL A 1 93 ? 2.413 4.595 -4.866 1.00 96.31 93 VAL A C 1
ATOM 652 O O . VAL A 1 93 ? 1.635 5.043 -5.704 1.00 96.31 93 VAL A O 1
ATOM 655 N N . ALA A 1 94 ? 3.690 4.945 -4.828 1.00 94.75 94 ALA A N 1
ATOM 656 C CA . ALA A 1 94 ? 4.290 5.874 -5.775 1.00 94.75 94 ALA A CA 1
ATOM 657 C C . ALA A 1 94 ? 5.563 5.265 -6.366 1.00 94.75 94 ALA A C 1
ATOM 659 O O . ALA A 1 94 ? 6.235 4.481 -5.690 1.00 94.75 94 ALA A O 1
ATOM 660 N N . PRO A 1 95 ? 5.928 5.601 -7.613 1.00 92.62 95 PRO A N 1
ATOM 661 C CA . PRO A 1 95 ? 7.204 5.173 -8.149 1.00 92.62 95 PRO A CA 1
ATOM 662 C C . PRO A 1 95 ? 8.335 5.862 -7.374 1.00 92.62 95 PRO A C 1
ATOM 664 O O . PRO A 1 95 ? 8.227 7.032 -7.009 1.00 92.62 95 PRO A O 1
ATOM 667 N N . ALA A 1 96 ? 9.437 5.158 -7.132 1.00 90.75 96 ALA A N 1
ATOM 668 C CA . ALA A 1 96 ? 10.631 5.715 -6.501 1.00 90.75 96 ALA A CA 1
ATOM 669 C C . ALA A 1 96 ? 11.413 6.608 -7.488 1.00 90.75 96 ALA A C 1
ATOM 671 O O . ALA A 1 96 ? 12.541 6.304 -7.860 1.00 90.75 96 ALA A O 1
ATOM 672 N N . THR A 1 97 ? 10.790 7.694 -7.945 1.00 90.19 97 THR A N 1
ATOM 673 C CA . THR A 1 97 ? 11.339 8.701 -8.866 1.00 90.19 97 THR A CA 1
ATOM 674 C C . THR A 1 97 ? 11.075 10.099 -8.305 1.00 90.19 97 THR A C 1
ATOM 676 O O . THR A 1 97 ? 10.199 10.265 -7.460 1.00 90.19 97 THR A O 1
ATOM 679 N N . GLY A 1 98 ? 11.775 11.131 -8.791 1.00 89.75 98 GLY A N 1
ATOM 680 C CA . GLY A 1 98 ? 11.525 12.513 -8.348 1.00 89.75 98 GLY A CA 1
ATOM 681 C C . GLY A 1 98 ? 10.070 12.966 -8.554 1.00 89.75 98 GLY A C 1
ATOM 682 O O . GLY A 1 98 ? 9.484 13.593 -7.675 1.00 89.75 98 GLY A O 1
ATOM 683 N N . VAL A 1 99 ? 9.450 12.572 -9.675 1.00 90.50 99 VAL A N 1
ATOM 684 C CA . VAL A 1 99 ? 8.021 12.826 -9.940 1.00 90.50 99 VAL A CA 1
ATOM 685 C C . VAL A 1 99 ? 7.139 12.059 -8.953 1.00 90.50 99 VAL A C 1
ATOM 687 O O . VAL A 1 99 ? 6.222 12.638 -8.382 1.00 90.50 99 VAL A O 1
ATOM 690 N N . GLY A 1 100 ? 7.446 10.786 -8.685 1.00 92.25 100 GLY A N 1
ATOM 691 C CA . GLY A 1 100 ? 6.689 9.986 -7.723 1.00 92.25 100 GLY A CA 1
ATOM 692 C C . GLY A 1 100 ? 6.770 10.516 -6.291 1.00 92.25 100 GLY A C 1
ATOM 693 O O . GLY A 1 100 ? 5.759 10.519 -5.592 1.00 92.25 100 GLY A O 1
ATOM 694 N N . LEU A 1 101 ? 7.931 11.034 -5.872 1.00 92.56 101 LEU A N 1
ATOM 695 C CA . LEU A 1 101 ? 8.079 11.743 -4.597 1.00 92.56 101 LEU A CA 1
ATOM 696 C C . LEU A 1 101 ? 7.201 12.998 -4.554 1.00 92.56 101 LEU A C 1
ATOM 698 O O . LEU A 1 101 ? 6.493 13.214 -3.573 1.00 92.56 101 LEU A O 1
ATOM 702 N N . ALA A 1 102 ? 7.210 13.812 -5.613 1.00 93.00 102 ALA A N 1
ATOM 703 C CA . ALA A 1 102 ? 6.379 15.011 -5.685 1.00 93.00 102 ALA A CA 1
ATOM 704 C C . ALA A 1 102 ? 4.878 14.676 -5.639 1.00 93.00 102 ALA A C 1
ATOM 706 O O . ALA A 1 102 ? 4.122 15.328 -4.920 1.00 93.00 102 ALA A O 1
ATOM 707 N N . ASP A 1 103 ? 4.441 13.634 -6.347 1.00 94.06 103 ASP A N 1
ATOM 708 C CA . ASP A 1 103 ? 3.045 13.193 -6.321 1.00 94.06 103 ASP A CA 1
ATOM 709 C C . ASP A 1 103 ? 2.645 12.637 -4.949 1.00 94.06 103 ASP A C 1
ATOM 711 O O . ASP A 1 103 ? 1.561 12.949 -4.454 1.00 94.06 103 ASP A O 1
ATOM 715 N N . ALA A 1 104 ? 3.523 11.875 -4.292 1.00 93.94 104 ALA A N 1
ATOM 716 C CA . ALA A 1 104 ? 3.290 11.396 -2.933 1.00 93.94 104 ALA A CA 1
ATOM 717 C C . ALA A 1 104 ? 3.200 12.550 -1.917 1.00 93.94 104 ALA A C 1
ATOM 719 O O . ALA A 1 104 ? 2.301 12.536 -1.075 1.00 93.94 104 ALA A O 1
ATOM 720 N N . ALA A 1 105 ? 4.073 13.564 -2.014 1.00 93.69 105 ALA A N 1
ATOM 721 C CA . ALA A 1 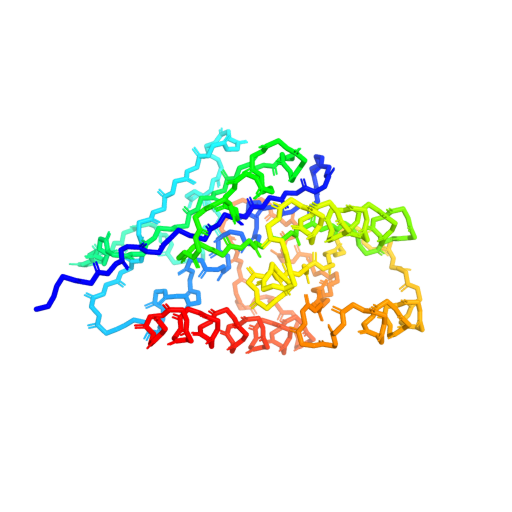105 ? 4.007 14.766 -1.172 1.00 93.69 105 ALA A CA 1
ATOM 722 C C . ALA A 1 105 ? 2.641 15.445 -1.297 1.00 93.69 105 ALA A C 1
ATOM 724 O O . ALA A 1 105 ? 1.971 15.698 -0.300 1.00 93.69 105 ALA A O 1
ATOM 725 N N . ARG A 1 106 ? 2.193 15.661 -2.535 1.00 93.19 106 ARG A N 1
ATOM 726 C CA . ARG A 1 106 ? 0.906 16.293 -2.825 1.00 93.19 106 ARG A CA 1
ATOM 727 C C . ARG A 1 106 ? -0.276 15.493 -2.266 1.00 93.19 106 ARG A C 1
ATOM 729 O O . ARG A 1 106 ? -1.216 16.089 -1.743 1.00 93.19 106 ARG A O 1
ATOM 736 N N . VAL A 1 107 ? -0.231 14.158 -2.325 1.00 93.12 107 VAL A N 1
ATOM 737 C CA . VAL A 1 107 ? -1.258 13.301 -1.702 1.00 93.12 107 VAL A CA 1
ATOM 738 C C . VAL A 1 107 ? -1.256 13.457 -0.178 1.00 93.12 107 VAL A C 1
ATOM 740 O O . VAL A 1 107 ? -2.325 13.599 0.413 1.00 93.12 107 VAL A O 1
ATOM 743 N N . LEU A 1 108 ? -0.085 13.476 0.466 1.00 91.81 108 LEU A N 1
ATOM 744 C CA . LEU A 1 108 ? 0.034 13.670 1.918 1.00 91.81 108 LEU A CA 1
ATOM 745 C C . LEU A 1 108 ? -0.445 15.057 2.370 1.00 91.81 108 LEU A C 1
ATOM 747 O O . LEU A 1 108 ? -1.135 15.175 3.387 1.00 91.81 108 LEU A O 1
ATOM 751 N N . GLU A 1 109 ? -0.109 16.101 1.616 1.00 91.50 109 GLU A N 1
ATOM 752 C CA . GLU A 1 109 ? -0.579 17.469 1.849 1.00 91.50 109 GLU A CA 1
ATOM 753 C C . GLU A 1 109 ? -2.103 17.547 1.736 1.00 91.50 109 GLU A C 1
ATOM 755 O O . GLU A 1 109 ? -2.764 18.068 2.635 1.00 91.50 109 GLU A O 1
ATOM 760 N N . ALA A 1 110 ? -2.681 16.959 0.686 1.00 91.56 110 ALA A N 1
ATOM 761 C CA . ALA A 1 110 ? -4.126 16.924 0.492 1.00 91.56 110 ALA A CA 1
ATOM 762 C C . ALA A 1 110 ? -4.847 16.103 1.577 1.00 91.56 110 ALA A C 1
ATOM 764 O O . ALA A 1 110 ? -5.880 16.535 2.092 1.00 91.56 110 ALA A O 1
ATOM 765 N N . ALA A 1 111 ? -4.285 14.958 1.974 1.00 90.94 111 ALA A N 1
ATOM 766 C CA . ALA A 1 111 ? -4.793 14.146 3.077 1.00 90.94 111 ALA A CA 1
ATOM 767 C C . ALA A 1 111 ? -4.798 14.930 4.397 1.00 90.94 111 ALA A C 1
ATOM 769 O O . ALA A 1 111 ? -5.801 14.945 5.111 1.00 90.94 111 ALA A O 1
ATOM 770 N N . THR A 1 112 ? -3.710 15.645 4.687 1.00 90.00 112 THR A N 1
ATOM 771 C CA . THR A 1 112 ? -3.596 16.489 5.884 1.00 90.00 112 THR A CA 1
ATOM 772 C C . THR A 1 112 ? -4.560 17.673 5.833 1.00 90.00 112 THR A C 1
ATOM 774 O O . THR A 1 112 ? -5.203 17.987 6.834 1.00 90.00 112 THR A O 1
ATOM 777 N N . GLY A 1 113 ? -4.707 18.312 4.670 1.00 90.62 113 GLY A N 1
ATOM 778 C CA . GLY A 1 113 ? -5.633 19.426 4.475 1.00 90.62 113 GLY A CA 1
ATOM 779 C C . GLY A 1 113 ? -7.101 19.028 4.645 1.00 90.62 113 GLY A C 1
ATOM 780 O O . GLY A 1 113 ? -7.887 19.817 5.162 1.00 90.62 113 GLY A O 1
ATOM 781 N N . ARG A 1 114 ? -7.474 17.803 4.250 1.00 89.44 114 ARG A N 1
ATOM 782 C CA . ARG A 1 114 ? -8.865 17.321 4.292 1.00 89.44 114 ARG A CA 1
ATOM 783 C C . ARG A 1 114 ? -9.240 16.630 5.604 1.00 89.44 114 ARG A C 1
ATOM 785 O O . ARG A 1 114 ? -10.350 16.827 6.088 1.00 89.44 114 ARG A O 1
ATOM 792 N N . SER A 1 115 ? -8.330 15.838 6.168 1.00 88.94 115 SER A N 1
ATOM 793 C CA . SER A 1 115 ? -8.589 14.972 7.330 1.00 88.94 115 SER A CA 1
ATOM 794 C C . SER A 1 115 ? -7.778 15.357 8.573 1.00 88.94 115 SER A C 1
ATOM 796 O O . SER A 1 115 ? -7.792 14.640 9.574 1.00 88.94 115 SER A O 1
ATOM 798 N N . GLY A 1 116 ? -7.080 16.494 8.532 1.00 87.12 116 GLY A N 1
ATOM 799 C CA . GLY A 1 116 ? -6.296 17.025 9.642 1.00 87.12 116 GLY A CA 1
ATOM 800 C C . GLY A 1 116 ? -4.982 16.278 9.887 1.00 87.12 116 GLY A C 1
ATOM 801 O O . GLY A 1 116 ? -4.581 15.376 9.155 1.00 87.12 116 GLY A O 1
ATOM 802 N N . ARG A 1 117 ? -4.292 16.652 10.972 1.00 83.56 117 ARG A N 1
ATOM 803 C CA . ARG A 1 117 ? -2.944 16.145 11.297 1.00 83.56 117 ARG A CA 1
ATOM 804 C C . ARG A 1 117 ? -2.882 14.643 11.588 1.00 83.56 117 ARG A C 1
ATOM 806 O O . ARG A 1 117 ? -1.814 14.065 11.468 1.00 83.56 117 ARG A O 1
ATOM 813 N N . THR A 1 118 ? -3.993 14.001 11.946 1.00 86.06 118 THR A N 1
ATOM 814 C CA . THR A 1 118 ? -4.044 12.544 12.183 1.00 86.06 118 THR A CA 1
ATOM 815 C C . THR A 1 118 ? -4.059 11.731 10.886 1.00 86.06 118 THR A C 1
ATOM 817 O O . THR A 1 118 ? -3.963 10.507 10.924 1.00 86.06 118 THR A O 1
ATOM 820 N N . ALA A 1 119 ? -4.185 12.379 9.723 1.00 87.88 119 ALA A N 1
ATOM 821 C CA . ALA A 1 119 ? -4.072 11.717 8.429 1.00 87.88 119 ALA A CA 1
ATOM 822 C C . ALA A 1 119 ? -2.674 11.120 8.208 1.00 87.88 119 ALA A C 1
ATOM 824 O O . ALA A 1 119 ? -2.561 10.023 7.662 1.00 87.88 119 ALA A O 1
ATOM 825 N N . SER A 1 120 ? -1.616 11.799 8.667 1.00 85.81 120 SER A N 1
ATOM 826 C CA . SER A 1 120 ? -0.233 11.342 8.481 1.00 85.81 120 SER A CA 1
ATOM 827 C C . SER A 1 120 ? 0.038 10.030 9.215 1.00 85.81 120 SER A C 1
ATOM 829 O O . SER A 1 120 ? 0.580 9.106 8.624 1.00 85.81 120 SER A O 1
ATOM 831 N N . THR A 1 121 ? -0.438 9.888 10.455 1.00 88.62 121 THR A N 1
ATOM 832 C CA . THR A 1 121 ? -0.283 8.659 11.256 1.00 88.62 121 THR A CA 1
ATOM 833 C C . THR A 1 121 ? -1.097 7.480 10.720 1.00 88.62 121 THR A C 1
ATOM 835 O O . THR A 1 121 ? -0.870 6.337 11.110 1.00 88.62 121 THR A O 1
ATOM 838 N N . ARG A 1 122 ? -2.066 7.752 9.839 1.00 92.31 122 ARG A N 1
ATOM 839 C CA . ARG A 1 122 ? -2.932 6.760 9.189 1.00 92.31 122 ARG A CA 1
ATOM 840 C C . ARG A 1 122 ? -2.558 6.521 7.726 1.00 92.31 122 ARG A C 1
ATOM 842 O O . ARG A 1 122 ? -3.259 5.779 7.041 1.00 92.31 122 ARG A O 1
ATOM 849 N N . THR A 1 123 ? -1.459 7.115 7.257 1.00 94.06 123 THR A N 1
ATOM 850 C CA . THR A 1 123 ? -0.995 6.998 5.874 1.00 94.06 123 THR A CA 1
ATOM 851 C C . THR A 1 123 ? 0.410 6.411 5.809 1.00 94.06 123 THR A C 1
ATOM 853 O O . THR A 1 123 ? 1.335 6.923 6.427 1.00 94.06 123 THR A O 1
ATOM 856 N N . LEU A 1 124 ? 0.586 5.364 5.005 1.00 96.00 124 LEU A N 1
ATOM 857 C CA . LEU A 1 124 ? 1.888 4.803 4.656 1.00 96.00 124 LEU A CA 1
ATOM 858 C C . LEU A 1 124 ? 2.161 5.033 3.169 1.00 96.00 124 LEU A C 1
ATOM 860 O O . LEU A 1 124 ? 1.438 4.534 2.314 1.00 96.00 124 LEU A O 1
ATOM 864 N N . VAL A 1 125 ? 3.234 5.741 2.843 1.00 96.06 125 VAL A N 1
ATOM 865 C CA . VAL A 1 125 ? 3.748 5.862 1.478 1.00 96.06 125 VAL A CA 1
ATOM 866 C C . VAL A 1 125 ? 4.717 4.717 1.203 1.00 96.06 125 VAL A C 1
ATOM 868 O O . VAL A 1 125 ? 5.712 4.550 1.906 1.00 96.06 125 VAL A O 1
ATOM 871 N N . VAL A 1 126 ? 4.450 3.948 0.154 1.00 96.06 126 VAL A N 1
ATOM 872 C CA . VAL A 1 126 ? 5.320 2.903 -0.383 1.00 96.06 126 VAL A CA 1
ATOM 873 C C . VAL A 1 126 ? 5.912 3.396 -1.699 1.00 96.06 126 VAL A C 1
ATOM 875 O O . VAL A 1 126 ? 5.243 3.435 -2.731 1.00 96.06 126 VAL A O 1
ATOM 878 N N . LEU A 1 127 ? 7.190 3.762 -1.655 1.00 93.62 127 LEU A N 1
ATOM 879 C CA . LEU A 1 127 ? 7.985 4.099 -2.829 1.00 93.62 127 LEU A CA 1
ATOM 880 C C . LEU A 1 127 ? 8.454 2.801 -3.483 1.00 93.62 127 LEU A C 1
ATOM 882 O O . LEU A 1 127 ? 9.353 2.133 -2.969 1.00 93.62 127 LEU A O 1
ATOM 886 N N . ASN A 1 128 ? 7.816 2.427 -4.585 1.00 90.56 128 ASN A N 1
ATOM 887 C CA . ASN A 1 128 ? 8.072 1.188 -5.303 1.00 90.56 128 ASN A CA 1
ATOM 888 C C . ASN A 1 128 ? 8.953 1.438 -6.534 1.00 90.56 128 ASN A C 1
ATOM 890 O O . ASN A 1 128 ? 8.740 2.396 -7.276 1.00 90.56 128 ASN A O 1
ATOM 894 N N . THR A 1 129 ? 9.911 0.552 -6.796 1.00 79.44 129 THR A N 1
ATOM 895 C CA . THR A 1 129 ? 10.827 0.665 -7.943 1.00 79.44 129 THR A CA 1
ATOM 896 C C . THR A 1 129 ? 10.574 -0.458 -8.960 1.00 79.44 129 THR A C 1
ATOM 898 O O . THR A 1 129 ? 11.428 -1.328 -9.122 1.00 79.44 129 THR A O 1
ATOM 901 N N . PRO A 1 130 ? 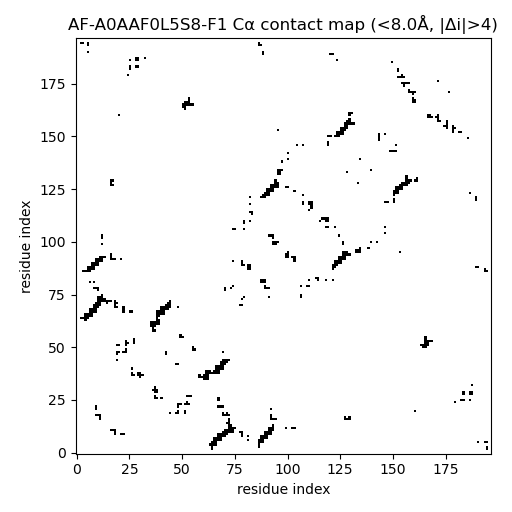9.428 -0.500 -9.670 1.00 62.44 130 PRO A N 1
ATOM 902 C CA . PRO A 1 130 ? 9.075 -1.668 -10.481 1.00 62.44 130 PRO A CA 1
ATOM 903 C C . PRO A 1 130 ? 10.033 -1.927 -11.661 1.00 62.44 130 PRO A C 1
ATOM 905 O O . PRO A 1 130 ? 10.187 -3.078 -12.059 1.00 62.44 130 PRO A O 1
ATOM 908 N N . PHE A 1 131 ? 10.712 -0.897 -12.194 1.00 62.75 131 PHE A N 1
ATOM 909 C CA . PHE A 1 131 ? 11.540 -1.010 -13.411 1.00 62.75 131 PHE A CA 1
ATOM 910 C C . PHE A 1 131 ? 12.933 -0.365 -13.317 1.00 62.75 131 PHE A C 1
ATOM 912 O O . PHE A 1 131 ? 13.471 0.122 -14.306 1.00 62.75 131 PHE A O 1
ATOM 919 N N . GLY A 1 132 ? 13.555 -0.371 -12.135 1.00 59.12 132 GLY A N 1
ATOM 920 C CA . GLY A 1 132 ? 14.974 -0.000 -11.993 1.00 59.12 132 GLY A CA 1
ATOM 921 C C . GLY A 1 132 ? 15.313 1.493 -12.114 1.00 59.12 132 GLY A C 1
ATOM 922 O O . GLY A 1 132 ? 16.470 1.852 -11.920 1.00 59.12 132 GLY A O 1
ATOM 923 N N . SER A 1 133 ? 14.340 2.371 -12.369 1.00 61.78 133 SER A N 1
ATOM 924 C CA . SER A 1 133 ? 14.509 3.817 -12.203 1.00 61.78 133 SER A CA 1
ATOM 925 C C . SER A 1 133 ? 14.483 4.151 -10.715 1.00 61.78 133 SER A C 1
ATOM 927 O O . SER A 1 133 ? 13.410 4.201 -10.114 1.00 61.78 133 SER A O 1
ATOM 929 N N . ASP A 1 134 ? 15.662 4.316 -10.127 1.00 70.50 134 ASP A N 1
ATOM 930 C CA . ASP A 1 134 ? 15.826 4.558 -8.701 1.00 70.50 134 ASP A CA 1
ATOM 931 C C . ASP A 1 134 ? 16.171 6.025 -8.455 1.00 70.50 134 ASP A C 1
ATOM 933 O O . ASP A 1 134 ? 17.152 6.544 -8.985 1.00 70.50 134 ASP A O 1
ATOM 937 N N . VAL A 1 135 ? 15.346 6.702 -7.667 1.00 78.31 135 VAL A N 1
ATOM 938 C CA . VAL A 1 135 ? 15.699 7.991 -7.078 1.00 78.31 135 VAL A CA 1
ATOM 939 C C . VAL A 1 135 ? 16.880 7.804 -6.115 1.00 78.31 135 VAL A C 1
ATOM 941 O O . VAL A 1 135 ? 17.023 6.738 -5.505 1.00 78.31 135 VAL A O 1
ATOM 944 N N . ASP A 1 136 ? 17.737 8.822 -5.972 1.00 82.44 136 ASP A N 1
ATOM 945 C CA . ASP A 1 136 ? 18.850 8.758 -5.025 1.00 82.44 136 ASP A CA 1
ATOM 946 C C . ASP A 1 136 ? 18.299 8.489 -3.616 1.00 82.44 136 ASP A C 1
ATOM 948 O O . ASP A 1 136 ? 17.278 9.035 -3.187 1.00 82.44 136 ASP A O 1
ATOM 952 N N . ARG A 1 137 ? 18.993 7.630 -2.871 1.00 82.56 137 ARG A N 1
ATOM 953 C CA . ARG A 1 137 ? 18.670 7.342 -1.475 1.00 82.56 137 ARG A CA 1
ATOM 954 C C . ARG A 1 137 ? 18.592 8.624 -0.640 1.00 82.56 137 ARG A C 1
ATOM 956 O O . ARG A 1 137 ? 17.754 8.692 0.254 1.00 82.56 137 ARG A O 1
ATOM 963 N N . ARG A 1 138 ? 19.416 9.628 -0.954 1.00 86.56 138 ARG A N 1
ATOM 964 C CA . ARG A 1 138 ? 19.401 10.941 -0.296 1.00 86.56 138 ARG A CA 1
ATOM 965 C C . ARG A 1 138 ? 18.053 11.643 -0.430 1.00 86.56 138 ARG A C 1
ATOM 967 O O . ARG A 1 138 ? 17.544 12.129 0.574 1.00 86.56 138 ARG A O 1
ATOM 974 N N . ASP A 1 139 ? 17.440 11.612 -1.608 1.00 88.50 139 ASP A N 1
ATOM 975 C CA . ASP A 1 139 ? 16.142 12.260 -1.836 1.00 88.50 139 ASP A CA 1
ATOM 976 C C . ASP A 1 139 ? 15.020 11.538 -1.072 1.00 88.50 139 ASP A C 1
ATOM 978 O O . ASP A 1 139 ? 14.096 12.164 -0.554 1.00 88.50 139 ASP A O 1
ATOM 982 N N . VAL A 1 140 ? 15.110 10.206 -0.954 1.00 87.19 140 VAL A N 1
ATOM 983 C CA . VAL A 1 140 ? 14.175 9.403 -0.143 1.00 87.19 140 VAL A CA 1
ATOM 984 C C . VAL A 1 140 ? 14.318 9.723 1.340 1.00 87.19 140 VAL A C 1
ATOM 986 O O . VAL A 1 140 ? 13.317 9.830 2.050 1.00 87.19 140 VAL A O 1
ATOM 989 N N . ASP A 1 141 ? 15.552 9.860 1.817 1.00 88.31 141 ASP A N 1
ATOM 990 C CA . ASP A 1 141 ? 15.829 10.176 3.213 1.00 88.31 141 ASP A CA 1
ATOM 991 C C . ASP A 1 141 ? 15.408 11.624 3.543 1.00 88.31 141 ASP A C 1
ATOM 993 O O . ASP A 1 141 ? 14.794 11.857 4.583 1.00 88.31 141 ASP A O 1
ATOM 997 N N . GLU A 1 142 ? 15.592 12.581 2.629 1.00 89.81 142 GLU A N 1
ATOM 998 C CA . GLU A 1 142 ? 15.043 13.938 2.763 1.00 89.81 142 GLU A CA 1
ATOM 999 C C . GLU A 1 142 ? 13.506 13.938 2.775 1.00 89.81 142 GLU A C 1
ATOM 1001 O O . GLU A 1 142 ? 12.875 14.610 3.594 1.00 89.81 142 GLU A O 1
ATOM 1006 N N . PHE A 1 143 ? 12.877 13.155 1.898 1.00 90.44 143 PHE A N 1
ATOM 1007 C CA . PHE A 1 143 ? 11.423 13.006 1.875 1.00 90.44 143 PHE A CA 1
ATOM 1008 C C . PHE A 1 143 ? 10.888 12.431 3.198 1.00 90.44 143 PHE A C 1
ATOM 1010 O O . PHE A 1 143 ? 9.907 12.935 3.744 1.00 90.44 143 PHE A O 1
ATOM 1017 N N . ARG A 1 144 ? 11.572 11.429 3.765 1.00 89.38 144 ARG A N 1
ATOM 1018 C CA . ARG A 1 144 ? 11.265 10.864 5.091 1.00 89.38 144 ARG A CA 1
ATOM 1019 C C . ARG A 1 144 ? 11.357 11.894 6.208 1.00 89.38 144 ARG A C 1
ATOM 1021 O O . ARG A 1 144 ? 10.487 11.917 7.072 1.00 89.38 144 ARG A O 1
ATOM 1028 N N . LEU A 1 145 ? 12.389 12.736 6.199 1.00 87.44 145 LEU A N 1
ATOM 1029 C CA . LEU A 1 145 ? 12.560 13.782 7.211 1.00 87.44 145 LEU A CA 1
ATOM 1030 C C . LEU A 1 145 ? 11.420 14.808 7.172 1.00 87.44 145 LEU A C 1
ATOM 1032 O O . LEU A 1 145 ? 10.988 15.276 8.223 1.00 87.44 145 LEU A O 1
ATOM 1036 N N . ARG A 1 146 ? 10.898 15.124 5.980 1.00 86.31 146 ARG A N 1
ATOM 1037 C CA . ARG A 1 146 ? 9.798 16.086 5.804 1.00 86.31 146 ARG A CA 1
ATOM 1038 C C . ARG A 1 146 ? 8.417 15.542 6.179 1.00 86.31 146 ARG A C 1
ATOM 1040 O O . ARG A 1 146 ? 7.571 16.318 6.613 1.00 86.31 146 ARG A O 1
ATOM 1047 N N . HIS A 1 147 ? 8.181 14.241 6.012 1.00 80.88 147 HIS A N 1
ATOM 1048 C CA . HIS A 1 147 ? 6.838 13.643 6.079 1.00 80.88 147 HIS A CA 1
ATOM 1049 C C . HIS A 1 147 ? 6.664 12.567 7.165 1.00 80.88 147 HIS A C 1
ATOM 1051 O O . HIS A 1 147 ? 5.767 11.734 7.057 1.00 80.88 147 HIS A O 1
ATOM 1057 N N . ASP A 1 148 ? 7.486 12.620 8.217 1.00 77.56 148 ASP A N 1
ATOM 1058 C CA . ASP A 1 148 ? 7.636 11.582 9.247 1.00 77.56 148 ASP A CA 1
ATOM 1059 C C . ASP A 1 148 ? 8.252 10.286 8.688 1.00 77.56 148 ASP A C 1
ATOM 1061 O O . ASP A 1 148 ? 7.712 9.589 7.824 1.00 77.56 148 ASP A O 1
ATOM 1065 N N . HIS A 1 149 ? 9.417 9.931 9.229 1.00 64.69 149 HIS A N 1
ATOM 1066 C CA . HIS A 1 149 ? 10.211 8.788 8.792 1.00 64.69 149 HIS A CA 1
ATOM 1067 C C . HIS A 1 149 ? 9.436 7.457 8.891 1.00 64.69 149 HIS A C 1
ATOM 1069 O O . HIS A 1 149 ? 9.684 6.515 8.122 1.00 64.69 149 HIS A O 1
ATOM 1075 N N . SER A 1 150 ? 8.484 7.364 9.825 1.00 71.00 150 SER A N 1
ATOM 1076 C CA . SER A 1 150 ? 7.651 6.174 10.033 1.00 71.00 150 SER A CA 1
ATOM 1077 C C . SER A 1 150 ? 6.561 5.989 8.964 1.00 71.00 150 SER A C 1
ATOM 1079 O O . SER A 1 150 ? 6.119 4.859 8.731 1.00 71.00 150 SER A O 1
ATOM 1081 N N . SER A 1 151 ? 6.241 7.042 8.211 1.00 80.31 151 SER A N 1
ATOM 1082 C CA . SER A 1 151 ? 5.185 7.055 7.190 1.00 80.31 151 SER A CA 1
ATOM 1083 C C . SER A 1 151 ? 5.684 6.728 5.784 1.00 80.31 151 SER A C 1
ATOM 1085 O O . SER A 1 151 ? 4.877 6.615 4.870 1.00 80.31 151 SER A O 1
ATOM 1087 N N . VAL A 1 152 ? 6.997 6.554 5.574 1.00 90.00 152 VAL A N 1
ATOM 1088 C CA . VAL A 1 152 ? 7.564 6.296 4.235 1.00 90.00 152 VAL A CA 1
ATOM 1089 C C . VAL A 1 152 ? 8.448 5.052 4.204 1.00 90.00 152 VAL A C 1
ATOM 1091 O O . VAL A 1 152 ? 9.511 4.985 4.837 1.00 90.00 152 VAL A O 1
ATOM 1094 N N . LEU A 1 153 ? 8.035 4.074 3.405 1.00 92.31 153 LEU A N 1
ATOM 1095 C CA . LEU A 1 153 ? 8.738 2.829 3.136 1.00 92.31 153 LEU A CA 1
ATOM 1096 C C . LEU A 1 153 ? 9.197 2.787 1.677 1.00 92.31 153 LEU A C 1
ATOM 1098 O O . LEU A 1 153 ? 8.483 3.211 0.777 1.00 92.31 153 LEU A O 1
ATOM 1102 N N . ARG A 1 154 ? 10.392 2.247 1.437 1.00 91.38 154 ARG A N 1
ATOM 1103 C CA . ARG A 1 154 ? 10.913 2.017 0.089 1.00 91.38 154 ARG A CA 1
ATOM 1104 C C . ARG A 1 154 ? 10.962 0.521 -0.181 1.00 91.38 154 ARG A C 1
ATOM 1106 O O . ARG A 1 154 ? 11.602 -0.207 0.576 1.00 91.38 154 ARG A O 1
ATOM 1113 N N . LEU A 1 155 ? 10.323 0.089 -1.261 1.00 91.25 155 LEU A N 1
ATOM 1114 C CA . LEU A 1 155 ? 10.391 -1.275 -1.764 1.00 91.25 155 LEU A CA 1
ATOM 1115 C C . LEU A 1 155 ? 11.421 -1.322 -2.908 1.00 91.25 155 LEU A C 1
ATOM 1117 O O . LEU A 1 155 ? 11.197 -0.684 -3.938 1.00 91.25 155 LEU A O 1
ATOM 1121 N N . PRO A 1 156 ? 12.566 -2.011 -2.731 1.00 89.25 156 PRO A N 1
ATOM 1122 C CA . PRO A 1 156 ? 13.606 -2.078 -3.752 1.00 89.25 156 PRO A CA 1
ATOM 1123 C C . PRO A 1 156 ? 13.110 -2.696 -5.060 1.00 89.25 156 PRO A C 1
ATOM 1125 O O . PRO A 1 156 ? 12.182 -3.506 -5.061 1.00 89.25 156 PRO A O 1
ATOM 1128 N N . SER A 1 157 ? 13.800 -2.376 -6.157 1.00 87.19 157 SER A N 1
ATOM 1129 C CA . SER A 1 157 ? 13.585 -3.062 -7.432 1.00 87.19 157 SER A CA 1
ATOM 1130 C C . SER A 1 157 ? 13.888 -4.548 -7.279 1.00 87.19 157 SER A C 1
ATOM 1132 O O . SER A 1 157 ? 14.979 -4.936 -6.851 1.00 87.19 157 SER A O 1
ATOM 1134 N N . ASP A 1 158 ? 12.913 -5.380 -7.628 1.00 90.56 158 ASP A N 1
ATOM 1135 C CA . ASP A 1 158 ? 13.038 -6.827 -7.589 1.00 90.56 158 ASP A CA 1
ATOM 1136 C C . ASP A 1 158 ? 12.247 -7.441 -8.737 1.00 90.56 158 ASP A C 1
ATOM 1138 O O . ASP A 1 158 ? 11.033 -7.262 -8.862 1.00 90.56 158 ASP A O 1
ATOM 1142 N N . ARG A 1 159 ? 12.936 -8.212 -9.579 1.00 88.62 159 ARG A N 1
ATOM 1143 C CA . ARG A 1 159 ? 12.315 -8.863 -10.732 1.00 88.62 159 ARG A CA 1
ATOM 1144 C C . ARG A 1 159 ? 11.189 -9.808 -10.310 1.00 88.62 159 ARG A C 1
ATOM 1146 O O . ARG A 1 159 ? 10.213 -9.927 -11.041 1.00 88.62 159 ARG A O 1
ATOM 1153 N N . ALA A 1 160 ? 11.285 -10.449 -9.144 1.00 90.12 160 ALA A N 1
ATOM 1154 C CA . ALA A 1 160 ? 10.224 -11.314 -8.632 1.00 90.12 160 ALA A CA 1
ATOM 1155 C C . ALA A 1 160 ? 8.920 -10.544 -8.360 1.00 90.12 160 ALA A C 1
ATOM 1157 O O . ALA A 1 160 ? 7.841 -11.116 -8.487 1.00 90.12 160 ALA A O 1
ATOM 1158 N N . LEU A 1 161 ? 9.001 -9.248 -8.048 1.00 89.38 161 LEU A N 1
ATOM 1159 C CA . LEU A 1 161 ? 7.826 -8.394 -7.882 1.00 89.38 161 LEU A CA 1
ATOM 1160 C C . LEU A 1 161 ? 7.245 -7.922 -9.221 1.00 89.38 161 LEU A C 1
ATOM 1162 O O . LEU A 1 161 ? 6.050 -7.657 -9.285 1.00 89.38 161 LEU A O 1
ATOM 1166 N N . GLY A 1 162 ? 8.052 -7.830 -10.280 1.00 84.44 162 GLY A N 1
ATOM 1167 C CA . GLY A 1 162 ? 7.612 -7.367 -11.603 1.00 84.44 162 GLY A CA 1
ATOM 1168 C C . GLY A 1 162 ? 7.052 -8.455 -12.526 1.00 84.44 162 GLY A C 1
ATOM 1169 O O . GLY A 1 162 ? 6.419 -8.139 -13.529 1.00 84.44 162 GLY A O 1
ATOM 1170 N N . ILE A 1 163 ? 7.279 -9.736 -12.221 1.00 83.00 163 ILE A N 1
ATOM 1171 C CA . ILE A 1 163 ? 6.714 -10.846 -13.000 1.00 83.00 163 ILE A CA 1
ATOM 1172 C C . ILE A 1 163 ? 5.225 -10.981 -12.644 1.00 83.00 163 ILE A C 1
ATOM 1174 O O . ILE A 1 163 ? 4.882 -11.016 -11.461 1.00 83.00 163 ILE A O 1
ATOM 1178 N N . GLY A 1 164 ? 4.354 -11.041 -13.658 1.00 83.06 164 GLY A N 1
ATOM 1179 C CA . GLY A 1 164 ? 2.919 -11.299 -13.483 1.00 83.06 164 GLY A CA 1
ATOM 1180 C C 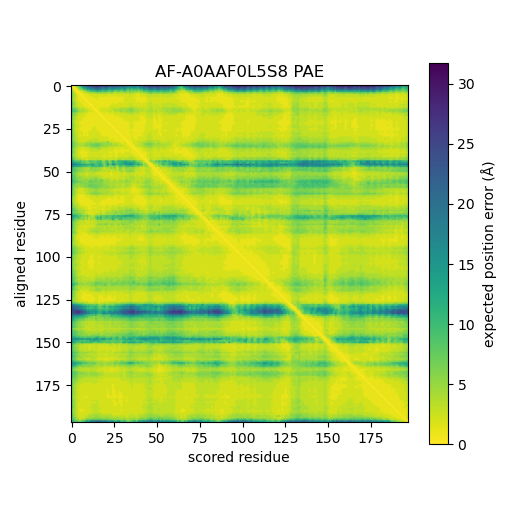. GLY A 1 164 ? 2.625 -12.666 -12.846 1.00 83.06 164 GLY A C 1
ATOM 1181 O O . GLY A 1 164 ? 3.513 -13.506 -12.707 1.00 83.06 164 GLY A O 1
ATOM 1182 N N . GLY A 1 165 ? 1.372 -12.904 -12.453 1.00 89.81 165 GLY A N 1
ATOM 1183 C CA . GLY A 1 165 ? 0.995 -14.100 -11.687 1.00 89.81 165 GLY A CA 1
ATOM 1184 C C . GLY A 1 165 ? 1.464 -14.035 -10.230 1.00 89.81 165 GLY A C 1
ATOM 1185 O O . GLY A 1 165 ? 1.711 -12.949 -9.709 1.00 89.81 165 GLY A O 1
ATOM 1186 N N . ARG A 1 166 ? 1.577 -15.177 -9.542 1.00 93.44 166 ARG A N 1
ATOM 1187 C CA . ARG A 1 166 ? 1.845 -15.193 -8.091 1.00 93.44 166 ARG A CA 1
ATOM 1188 C C . ARG A 1 166 ? 3.229 -14.644 -7.770 1.00 93.44 166 ARG A C 1
ATOM 1190 O O . ARG A 1 166 ? 4.202 -15.003 -8.433 1.00 93.44 166 ARG A O 1
ATOM 1197 N N . ILE A 1 167 ? 3.333 -13.827 -6.720 1.00 93.44 167 ILE A N 1
ATOM 1198 C CA . ILE A 1 167 ? 4.628 -13.329 -6.238 1.00 93.44 167 ILE A CA 1
ATOM 1199 C C . ILE A 1 167 ? 5.464 -14.522 -5.736 1.00 93.44 167 ILE A C 1
ATOM 1201 O O . ILE A 1 167 ? 5.089 -15.168 -4.754 1.00 93.44 167 ILE A O 1
ATOM 1205 N N . PRO A 1 168 ? 6.617 -14.829 -6.359 1.00 91.75 168 PRO A N 1
ATOM 1206 C CA . PRO A 1 168 ? 7.424 -15.977 -5.982 1.00 91.75 168 PRO A CA 1
ATOM 1207 C C . PRO A 1 168 ? 8.330 -15.612 -4.799 1.00 91.75 168 PRO A C 1
ATOM 1209 O O . PRO A 1 168 ? 9.4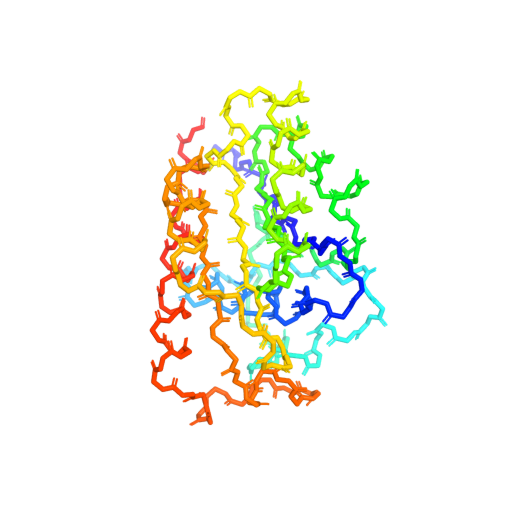97 -15.262 -4.981 1.00 91.75 168 PRO A O 1
ATOM 1212 N N . SER A 1 169 ? 7.805 -15.716 -3.575 1.00 89.12 169 SER A N 1
ATOM 1213 C CA . SER A 1 169 ? 8.491 -15.309 -2.334 1.00 89.12 169 SER A CA 1
ATOM 1214 C C . SER A 1 169 ? 9.904 -15.890 -2.165 1.00 89.12 169 SER A C 1
ATOM 1216 O O . SER A 1 169 ? 10.793 -15.225 -1.632 1.00 89.12 169 SER A O 1
ATOM 1218 N N . SER A 1 170 ? 10.151 -17.106 -2.664 1.00 90.88 170 SER A N 1
ATOM 1219 C CA . SER A 1 170 ? 11.466 -17.765 -2.617 1.00 90.88 170 SER A CA 1
ATOM 1220 C C . SER A 1 170 ? 12.529 -17.105 -3.504 1.00 90.88 170 SER A C 1
ATOM 1222 O O . SER A 1 170 ? 13.720 -17.279 -3.257 1.00 90.88 170 SER A O 1
ATOM 1224 N N . ARG A 1 171 ? 12.118 -16.328 -4.515 1.00 93.19 171 ARG A N 1
ATOM 1225 C CA . ARG A 1 171 ? 13.007 -15.642 -5.468 1.00 93.19 171 ARG A CA 1
ATOM 1226 C C . ARG A 1 171 ? 13.297 -14.189 -5.097 1.00 93.19 171 ARG A C 1
ATOM 1228 O O . ARG A 1 171 ? 14.088 -13.550 -5.783 1.00 93.19 171 ARG A O 1
ATOM 1235 N N . LEU A 1 172 ? 12.676 -13.674 -4.035 1.00 93.69 172 LEU A N 1
ATOM 1236 C CA . LEU A 1 172 ? 12.908 -12.309 -3.572 1.00 93.69 172 LEU A CA 1
ATOM 1237 C C . LEU A 1 172 ? 14.353 -12.136 -3.103 1.00 93.69 172 LEU A C 1
ATOM 1239 O O . LEU A 1 172 ? 14.909 -12.993 -2.409 1.00 93.69 172 LEU A O 1
ATOM 1243 N N . SER A 1 173 ? 14.947 -10.993 -3.423 1.00 93.75 173 SER A N 1
ATOM 1244 C CA . SER A 1 173 ? 16.267 -10.627 -2.923 1.00 93.75 173 SER A CA 1
ATOM 1245 C C . SER A 1 173 ? 16.258 -10.437 -1.400 1.00 93.75 173 SER A C 1
ATOM 1247 O O . SER A 1 173 ? 15.225 -10.188 -0.769 1.00 93.75 173 SER A O 1
ATOM 1249 N N . ALA A 1 174 ? 17.437 -10.501 -0.775 1.00 94.88 174 ALA A N 1
ATOM 1250 C CA . ALA A 1 174 ? 17.564 -10.223 0.655 1.00 94.88 174 ALA A CA 1
ATOM 1251 C C . ALA A 1 174 ? 17.131 -8.789 1.017 1.00 94.88 174 ALA A C 1
ATOM 1253 O O . ALA A 1 174 ? 16.553 -8.583 2.084 1.00 94.88 174 ALA A O 1
ATOM 1254 N N . ALA A 1 175 ? 17.379 -7.813 0.136 1.00 92.56 175 ALA A N 1
ATOM 1255 C CA . ALA A 1 175 ? 16.971 -6.424 0.338 1.00 92.56 175 ALA A CA 1
ATOM 1256 C C . ALA A 1 175 ? 15.443 -6.288 0.336 1.00 92.56 175 ALA A C 1
ATOM 1258 O O . ALA A 1 175 ? 14.877 -5.690 1.250 1.00 92.56 175 ALA A O 1
ATOM 1259 N N . THR A 1 176 ? 14.774 -6.923 -0.627 1.00 93.69 176 THR A N 1
ATOM 1260 C CA . THR A 1 176 ? 13.311 -6.942 -0.719 1.00 93.69 176 THR A CA 1
ATOM 1261 C C . THR A 1 176 ? 12.693 -7.626 0.489 1.00 93.69 176 THR A C 1
ATOM 1263 O O . THR A 1 176 ? 11.801 -7.064 1.109 1.00 93.69 176 THR A O 1
ATOM 1266 N N . ARG A 1 177 ? 13.215 -8.784 0.917 1.00 95.31 177 ARG A N 1
ATOM 1267 C CA . ARG A 1 177 ? 12.730 -9.460 2.135 1.00 95.31 177 ARG A CA 1
ATOM 1268 C C . ARG A 1 177 ? 12.841 -8.585 3.387 1.00 95.31 177 ARG A C 1
ATOM 1270 O O . ARG A 1 177 ? 11.937 -8.603 4.216 1.00 95.31 177 ARG A O 1
ATOM 1277 N N . ARG A 1 178 ? 13.916 -7.799 3.527 1.00 95.38 178 ARG A N 1
ATOM 1278 C CA . ARG A 1 178 ? 14.063 -6.839 4.639 1.00 95.38 178 ARG A CA 1
ATOM 1279 C C . ARG A 1 178 ? 13.031 -5.713 4.559 1.00 95.38 178 ARG A C 1
ATOM 1281 O O . ARG A 1 178 ? 12.435 -5.391 5.582 1.00 95.38 178 ARG A O 1
ATOM 1288 N N . ALA A 1 179 ? 12.802 -5.162 3.366 1.00 93.88 179 ALA A N 1
ATOM 1289 C CA . ALA A 1 179 ? 11.776 -4.145 3.144 1.00 93.88 179 ALA A CA 1
ATOM 1290 C C . ALA A 1 179 ? 10.363 -4.686 3.423 1.00 93.88 179 ALA A C 1
ATOM 1292 O O . ALA A 1 179 ? 9.567 -3.999 4.052 1.00 93.88 179 ALA A O 1
ATOM 1293 N N . LEU A 1 180 ? 10.071 -5.937 3.048 1.00 95.19 180 LEU A N 1
ATOM 1294 C CA . LEU A 1 180 ? 8.799 -6.591 3.368 1.00 95.19 180 LEU A CA 1
ATOM 1295 C C . LEU A 1 180 ? 8.630 -6.818 4.871 1.00 95.19 180 LEU A C 1
ATOM 1297 O O . LEU A 1 180 ? 7.582 -6.504 5.410 1.00 95.19 180 LEU A O 1
ATOM 1301 N N . ALA A 1 181 ? 9.667 -7.264 5.583 1.00 95.81 181 ALA A N 1
ATOM 1302 C CA . ALA A 1 181 ? 9.590 -7.388 7.040 1.00 95.81 181 ALA A CA 1
ATOM 1303 C C . ALA A 1 181 ? 9.328 -6.034 7.730 1.00 95.81 181 ALA A C 1
ATOM 1305 O O . ALA A 1 181 ? 8.695 -5.976 8.782 1.00 95.81 181 ALA A O 1
ATOM 1306 N N . GLU A 1 182 ? 9.827 -4.933 7.164 1.00 95.12 182 GLU A N 1
ATOM 1307 C CA . GLU A 1 182 ? 9.511 -3.587 7.639 1.00 95.12 182 GLU A CA 1
ATOM 1308 C C . GLU A 1 182 ? 8.077 -3.163 7.289 1.00 95.12 182 GLU A C 1
ATOM 1310 O O . GLU A 1 182 ? 7.391 -2.596 8.138 1.00 95.12 182 GLU A O 1
ATOM 1315 N N . PHE A 1 183 ? 7.613 -3.482 6.081 1.00 95.25 183 PHE A N 1
ATOM 1316 C CA . PHE A 1 183 ? 6.247 -3.237 5.626 1.00 95.25 183 PHE A CA 1
ATOM 1317 C C . PHE A 1 183 ? 5.219 -3.972 6.490 1.00 95.25 183 PHE A C 1
ATOM 1319 O O . PHE A 1 183 ? 4.273 -3.346 6.971 1.00 95.25 183 PHE A O 1
ATOM 1326 N N . ASP A 1 184 ? 5.461 -5.249 6.785 1.00 95.38 184 ASP A N 1
ATOM 1327 C CA . ASP A 1 184 ? 4.656 -6.062 7.695 1.00 95.38 184 ASP A CA 1
ATOM 1328 C C . ASP A 1 184 ? 4.556 -5.394 9.074 1.00 95.38 184 ASP A C 1
ATOM 1330 O O . ASP A 1 184 ? 3.461 -5.155 9.580 1.00 95.38 184 ASP A O 1
ATOM 1334 N N . ARG A 1 185 ? 5.696 -5.014 9.673 1.00 94.94 185 ARG A N 1
ATOM 1335 C CA . ARG A 1 185 ? 5.709 -4.364 10.995 1.00 94.94 185 ARG A CA 1
ATOM 1336 C C . ARG A 1 185 ? 4.920 -3.055 11.013 1.00 94.94 185 ARG A C 1
ATOM 1338 O O . ARG A 1 185 ? 4.178 -2.816 11.964 1.00 94.94 185 ARG A O 1
ATOM 1345 N N . ARG A 1 186 ? 5.089 -2.202 9.997 1.00 93.62 186 ARG A N 1
ATOM 1346 C CA . ARG A 1 186 ? 4.416 -0.894 9.930 1.00 93.62 186 ARG A CA 1
ATOM 1347 C C . ARG A 1 186 ? 2.908 -1.057 9.749 1.00 93.62 186 ARG A C 1
ATOM 1349 O O . ARG A 1 186 ? 2.145 -0.471 10.506 1.00 93.62 186 ARG A O 1
ATOM 1356 N N . THR A 1 187 ? 2.481 -1.889 8.804 1.00 94.06 187 THR A N 1
ATOM 1357 C CA . THR A 1 187 ? 1.056 -2.077 8.481 1.00 94.06 187 THR A CA 1
ATOM 1358 C C . THR A 1 187 ? 0.290 -2.760 9.615 1.00 94.06 187 THR A C 1
ATOM 1360 O O . THR A 1 187 ? -0.769 -2.277 10.016 1.00 94.06 187 THR A O 1
ATOM 1363 N N . VAL A 1 188 ? 0.862 -3.806 10.221 1.00 94.62 188 VAL A N 1
ATOM 1364 C CA . VAL A 1 188 ? 0.282 -4.466 11.402 1.00 94.62 188 VAL A CA 1
ATOM 1365 C C . VAL A 1 188 ? 0.264 -3.521 12.607 1.00 94.62 188 VAL A C 1
ATOM 1367 O O . VAL A 1 188 ? -0.729 -3.463 13.331 1.00 94.62 188 VAL A O 1
ATOM 1370 N N . GLY A 1 189 ? 1.325 -2.734 12.814 1.00 93.62 189 GLY A N 1
ATOM 1371 C CA . GLY A 1 189 ? 1.393 -1.743 13.893 1.00 93.62 189 GLY A CA 1
ATOM 1372 C C . GLY A 1 189 ? 0.362 -0.618 13.752 1.00 93.62 189 GLY A C 1
ATOM 1373 O O . GLY A 1 189 ? -0.265 -0.231 14.743 1.00 93.62 189 GLY A O 1
ATOM 1374 N N . MET A 1 190 ? 0.144 -0.125 12.528 1.00 92.56 190 MET A N 1
ATOM 1375 C CA . MET A 1 190 ? -0.901 0.857 12.220 1.00 92.56 190 MET A CA 1
ATOM 1376 C C . MET A 1 190 ? -2.289 0.286 12.514 1.00 92.56 190 MET A C 1
ATOM 1378 O O . MET A 1 190 ? -3.049 0.909 13.251 1.00 92.56 190 MET A O 1
ATOM 1382 N N . LEU A 1 191 ? -2.593 -0.928 12.037 1.00 93.94 191 LEU A N 1
ATOM 1383 C CA . LEU A 1 191 ? -3.868 -1.598 12.317 1.00 93.94 191 LEU A CA 1
ATOM 1384 C C . LEU A 1 191 ? -4.089 -1.806 13.824 1.00 93.94 191 LEU A C 1
ATOM 1386 O O . LEU A 1 191 ? -5.163 -1.510 14.344 1.00 93.94 191 LEU A O 1
ATOM 1390 N N . ALA A 1 192 ? -3.071 -2.270 14.552 1.00 92.31 192 ALA A N 1
ATOM 1391 C CA . ALA A 1 192 ? -3.155 -2.469 15.998 1.00 92.31 192 ALA A CA 1
ATOM 1392 C C . ALA A 1 192 ? -3.372 -1.154 16.764 1.00 92.31 192 ALA A C 1
ATOM 1394 O O . ALA A 1 192 ? -4.056 -1.126 17.784 1.00 92.31 192 ALA A O 1
ATOM 1395 N N . THR A 1 193 ? -2.790 -0.053 16.289 1.00 90.38 193 THR A N 1
ATOM 1396 C CA . THR A 1 193 ? -3.014 1.281 16.863 1.00 90.38 193 THR A CA 1
ATOM 1397 C C . THR A 1 193 ? -4.436 1.748 16.592 1.00 90.38 193 THR A C 1
ATOM 1399 O O . THR A 1 193 ? -5.120 2.176 17.517 1.00 90.38 193 THR A O 1
ATOM 1402 N N . GLN A 1 194 ? -4.911 1.557 15.364 1.00 90.00 194 GLN A N 1
ATOM 1403 C CA . GLN A 1 194 ? -6.245 1.957 14.940 1.00 90.00 194 GLN A CA 1
ATOM 1404 C C . GLN A 1 194 ? -7.368 1.187 15.643 1.00 90.00 194 GLN A C 1
ATOM 1406 O O . GLN A 1 194 ? -8.446 1.729 15.843 1.00 90.00 194 GLN A O 1
ATOM 1411 N N . ARG A 1 195 ? -7.110 -0.059 16.054 1.00 87.62 195 ARG A N 1
ATOM 1412 C CA . ARG A 1 195 ? -8.041 -0.881 16.845 1.00 87.62 195 ARG A CA 1
ATOM 1413 C C . ARG A 1 195 ? -8.121 -0.500 18.326 1.00 87.62 195 ARG A C 1
ATOM 1415 O O . ARG A 1 195 ? -9.025 -0.967 19.011 1.00 87.62 195 ARG A O 1
ATOM 1422 N N . ARG A 1 196 ? -7.145 0.259 18.840 1.00 83.19 196 ARG A N 1
ATOM 1423 C CA . ARG A 1 196 ? -7.070 0.666 20.257 1.00 83.19 196 ARG A CA 1
ATOM 1424 C C . ARG A 1 196 ? -7.624 2.065 20.520 1.00 83.19 196 ARG A C 1
ATOM 1426 O O . ARG A 1 196 ? -7.968 2.337 21.667 1.00 83.19 196 ARG A O 1
ATOM 1433 N N . GLY A 1 197 ? -7.614 2.932 19.508 1.00 69.38 197 GLY A N 1
ATOM 1434 C CA . GLY A 1 197 ? -8.199 4.276 19.558 1.00 69.38 197 GLY A CA 1
ATOM 1435 C C . GLY A 1 197 ? -9.685 4.245 19.256 1.00 69.38 197 GLY A C 1
ATOM 1436 O O . GLY A 1 197 ? -10.406 5.032 19.902 1.00 69.38 197 GLY A O 1
#

Solvent-accessible surface area (backbone atoms only — not comparable to full-atom values): 10356 Å² total; per-residue (Å²): 132,86,78,77,58,30,45,37,34,24,10,3,70,42,80,87,32,46,24,49,58,54,37,27,52,48,51,52,40,48,32,72,70,41,93,72,24,32,52,43,79,45,71,66,62,79,72,61,42,62,46,30,22,67,80,51,79,82,67,98,38,70,26,87,51,32,34,41,34,26,48,26,54,26,28,88,67,60,29,48,57,45,46,73,44,89,56,27,32,33,36,39,21,20,37,29,34,72,65,27,51,52,51,49,50,52,50,52,51,51,30,30,74,74,49,35,80,66,33,55,81,35,34,37,37,38,30,23,18,75,78,69,59,70,49,59,68,65,60,54,52,52,50,20,71,76,62,47,58,90,25,51,46,63,41,62,62,41,71,40,73,59,44,79,53,48,37,47,71,90,65,50,49,74,68,40,52,52,37,48,57,50,48,38,52,51,55,54,49,45,51,56,50,54,74,72,108

Nearest PDB structures (foldseek):
  5auq-assembly3_G  TM=6.317E-01  e=3.020E-03  Thermococcus kodakarensis KOD1
  5auq-assembly3_C  TM=6.049E-01  e=2.495E-03  Thermococcus kodakarensis KOD1
  5auq-assembly4_F  TM=5.717E-01  e=6.905E-03  Thermococcus kodakarensis KOD1
  5auq-assembly4_D  TM=5.263E-01  e=5.705E-03  Thermococcus kodakarensis KOD1
  5auq-assembly2_B  TM=5.320E-01  e=1.065E-01  Thermococcus kodakarensis KOD1

Sequence (197 aa):
MSVTPVRIVVAGTAGGVGTTTVAALLFEALRRASVVGAPVLYDHSGGDLGLRLPNGDDVSAVEDTVAVHDVGAHAWRGGIEALASPADLLVVVAPATGVGLADAARVLEAATGRSGRTASTRTLVVLNTPFGSDVDRRDVDEFRLRHDHSSVLRLPSDRALGIGGRIPSSRLSAATRRALAEFDRRTVGMLATQRRG